Protein AF-0000000078876469 (afdb_homodimer)

Nearest PDB structures (foldseek):
  8h33-assembly1_B  TM=8.921E-01  e=9.317E-12  Homo sapiens
  3lbz-assembly1_A  TM=9.093E-01  e=4.532E-09  Homo sapiens
  6xxs-assembly1_E  TM=9.035E-01  e=4.028E-09  Homo sapiens
  6zbu-assembly1_A  TM=9.103E-01  e=6.454E-09  Homo sapiens
  6xxs-assembly1_B  TM=8.959E-01  e=7.702E-09  Homo sapiens

InterPro domains:
  IPR000210 BTB/POZ domain [PF00651] (17-120)
  IPR000210 BTB/POZ domain [PS50097] (26-93)
  IPR000210 BTB/POZ domain [SM00225] (26-124)
  IPR011333 SKP1/BTB/POZ domain superfamily [G3DSA:3.30.710.10] (1-124)
  IPR011333 SKP1/BTB/POZ domain superfamily [SSF54695] (3-120)
  IPR011705 BTB/Kelch-associated [PF07707] (130-187)

Sequence (374 aa):
LSIENPKHGGEIVDGLYKQFKARRFCDVILLFEKTEVKAHKVVLASASRYFDAMFSDHFSDCEQEKVELPALDDKTGPALIEFAYTGKIDITQDNVLGLLAGSNFLQGFQFVEESCCNFLRLGLKETNAVDIMRIADTYSLQELKKDTKKYILRNFIKILDTEHFIGVPVTVLAELISEDSLLVVQELSIENPKHGGEIVDGLYKQFKARRFCDVILLFEKTEVKAHKVVLASASRYFDAMFSDHFSDCEQEKVELPALDDKTGPALIEFAYTGKIDITQDNVLGLLAGSNFLQGFQFVEESCCNFLRLGLKETNAVDIMRIADTYSLQELKKDTKKYILRNFIKILDTEHFIGVPVTVLAELISEDSLLVVQE

Secondary structure (DSSP, 8-state):
-EEE-TTHHHHHHHHHHHHHHTT-S--EEEE-SS-EEEE-HHHHHHH-HHHHHHHHHT---SS-EEEE-TTS-TTHHHHHHHHHHHSEEE--TTTHHHHHHHHHHH---HHHHHHHHHHHHHT--TTTHHHHHHHHHHTT-HHHHHHHHHHHHHTHHHHHTSGGGGGS-HHHHHHHHHHHHHHHHT-/-EEE-TTHHHHHHHHHHHHHHTT-S--EEEE-SS-EEEE-HHHHHHH-HHHHHHHHHT---SS-EEEE-TTS-TTHHHHHHHHHHHSEEE--TTTHHHHHHHHHHH---HHHHHHHHHHHHHT--TTTHHHHHHHHHHTT-HHHHHHHHHHHHHTHHHHHTSGGGGGS-HHHHHHHHHHHHHHHHT-

Radius of gyration: 29.91 Å; Cα contacts (8 Å, |Δi|>4): 503; chains: 2; bounding box: 56×88×75 Å

Foldseek 3Di:
DDDDDPCVVVVVLVVQVVCQVVLHPFQEWEDEDPDIGTHHLVLLLVQFVQSVVVCVVVVPPHHHYYDYDHQAHPVQVVQVRSCSSHVDHDDDPVCLLRVLSVCLVRPRPVVSNVVSLVVCLVVDDLQCLQVQLVSCVVSVVPVSNVSSLVVCLVCVVVSCPHPCVVVRPVVSVVVSVVVVVVVVVVD/DDDDDPCVVVVVLVVQVVCQVVLHPFQEWEDEDPDIGTHHLVLLLVQFVQSVVVCVVVVPPHHHYYDYDHQAHPVQVVQVRSCSSHVDHDDDPVCLLRVLSVCLVRPRPVVSNVVSLVVCLVVDDLQCLQVQLVSCVVSVVPVSNVSSLVVCLVCVVVSVPHPCVVVRPVVSVVVSCVVVVVVVVVD

pLDDT: mean 85.26, std 14.11, range [42.12, 97.62]

Organism: Nematostella vectensis (NCBI:txid45351)

Solvent-accessible surface area (backbone atoms only — not comparable to full-atom values): 19975 Å² total; per-residue (Å²): 90,80,47,66,50,87,57,36,32,59,48,41,33,52,24,44,39,52,33,46,76,67,60,51,75,49,44,30,36,39,34,35,76,85,41,74,45,64,37,41,59,56,56,44,32,28,43,17,58,42,45,33,55,58,54,61,76,52,68,62,83,58,54,71,41,78,44,79,40,77,89,25,50,66,65,41,40,58,47,54,54,50,21,59,47,67,28,39,49,75,44,46,90,86,43,38,65,47,46,45,52,41,28,65,67,38,34,60,39,60,68,58,41,54,49,45,48,50,53,51,62,75,62,60,42,72,86,44,37,56,59,50,34,52,51,20,60,74,69,65,34,62,69,54,30,53,53,38,48,52,49,45,64,76,42,38,73,64,27,60,71,35,89,55,41,80,70,48,52,63,67,56,48,46,50,47,47,53,51,39,51,52,56,57,63,72,97,90,79,46,66,50,88,57,37,31,60,48,41,34,53,24,42,38,51,32,48,75,67,60,49,76,48,45,29,35,39,34,36,74,85,42,73,46,64,37,41,58,56,56,44,33,28,42,18,57,42,45,33,55,57,53,60,76,50,68,65,82,59,55,71,40,79,45,78,40,77,89,25,49,67,63,42,41,59,48,53,54,48,21,60,44,68,28,41,48,76,44,46,90,88,44,38,64,49,45,43,54,41,28,66,68,39,34,61,37,60,68,57,41,52,49,47,47,50,52,51,60,74,62,62,40,71,87,43,38,56,60,51,34,52,50,19,59,75,69,65,34,62,68,55,30,52,53,38,48,52,50,46,63,76,40,38,73,64,26,60,71,34,88,56,41,78,70,47,52,62,67,55,49,47,49,48,46,52,51,39,52,53,55,57,65,72,97

Structure (mmCIF, N/CA/C/O backbone):
data_AF-0000000078876469-model_v1
#
loop_
_entity.id
_entity.type
_entity.pdbx_description
1 polymer 'BTB domain-containing protein'
#
loop_
_atom_site.group_PDB
_atom_site.id
_atom_site.type_symbol
_atom_site.label_atom_id
_atom_site.label_alt_id
_atom_site.label_comp_id
_atom_site.label_asym_id
_atom_site.label_entity_id
_atom_site.label_seq_id
_atom_site.pdbx_PDB_ins_code
_atom_site.Cartn_x
_atom_site.Cartn_y
_atom_site.Cartn_z
_atom_site.occupancy
_atom_site.B_iso_or_equiv
_atom_site.auth_seq_id
_atom_site.auth_comp_id
_atom_site.auth_asym_id
_atom_site.auth_atom_id
_atom_site.pdbx_PDB_model_num
ATOM 1 N N . LEU A 1 1 ? 6.633 23.344 -0.333 1 90.12 1 LEU A N 1
ATOM 2 C CA . LEU A 1 1 ? 7.5 22.188 -0.133 1 90.12 1 LEU A CA 1
ATOM 3 C C . LEU A 1 1 ? 6.734 20.891 -0.379 1 90.12 1 LEU A C 1
ATOM 5 O O . LEU A 1 1 ? 5.691 20.656 0.236 1 90.12 1 LEU A O 1
ATOM 9 N N . SER A 1 2 ? 7.195 20.109 -1.363 1 92 2 SER A N 1
ATOM 10 C CA . SER A 1 2 ? 6.594 18.812 -1.66 1 92 2 SER A CA 1
ATOM 11 C C . SER A 1 2 ? 7.367 17.672 -0.994 1 92 2 SER A C 1
ATOM 13 O O . SER A 1 2 ? 8.578 17.547 -1.181 1 92 2 SER A O 1
ATOM 15 N N . ILE A 1 3 ? 6.629 16.953 -0.192 1 92.69 3 ILE A N 1
ATOM 16 C CA . ILE A 1 3 ? 7.324 15.891 0.537 1 92.69 3 ILE A CA 1
ATOM 17 C C . ILE A 1 3 ? 6.648 14.547 0.27 1 92.69 3 ILE A C 1
ATOM 19 O O . ILE A 1 3 ? 5.48 14.5 -0.13 1 92.69 3 ILE A O 1
ATOM 23 N N . GLU A 1 4 ? 7.469 13.539 0.43 1 94.56 4 GLU A N 1
ATOM 24 C CA . GLU A 1 4 ? 6.977 12.18 0.263 1 94.56 4 GLU A CA 1
ATOM 25 C C . GLU A 1 4 ? 7.5 11.258 1.364 1 94.56 4 GLU A C 1
ATOM 27 O O . GLU A 1 4 ? 8.703 11.227 1.63 1 94.56 4 GLU A O 1
ATOM 32 N N . ASN A 1 5 ? 6.609 10.617 2.039 1 94.19 5 ASN A N 1
ATOM 33 C CA . ASN A 1 5 ? 7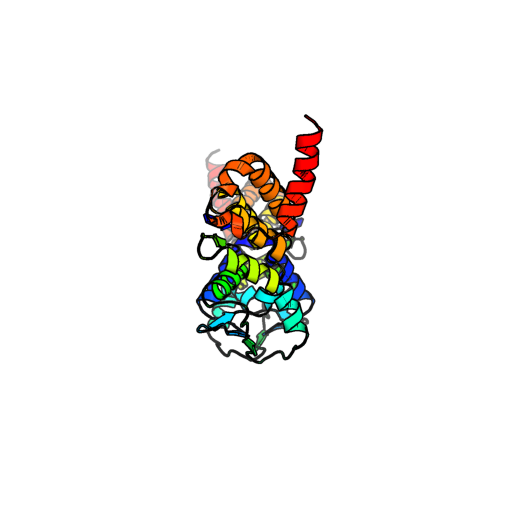.004 9.633 3.039 1 94.19 5 ASN A CA 1
ATOM 34 C C . ASN A 1 5 ? 7.598 8.383 2.391 1 94.19 5 ASN A C 1
ATOM 36 O O . ASN A 1 5 ? 6.875 7.594 1.776 1 94.19 5 ASN A O 1
ATOM 40 N N . PRO A 1 6 ? 8.891 8.203 2.559 1 91.12 6 PRO A N 1
ATOM 41 C CA . PRO A 1 6 ? 9.523 7.059 1.901 1 91.12 6 PRO A CA 1
ATOM 42 C C . PRO A 1 6 ? 9.055 5.719 2.455 1 91.12 6 PRO A C 1
ATOM 44 O O . PRO A 1 6 ? 9.211 4.684 1.804 1 91.12 6 PRO A O 1
ATOM 47 N N . LYS A 1 7 ? 8.445 5.715 3.596 1 93.12 7 LYS A N 1
ATOM 48 C CA . LYS A 1 7 ? 8.016 4.473 4.234 1 93.12 7 LYS A CA 1
ATOM 49 C C . LYS A 1 7 ? 6.539 4.199 3.982 1 93.12 7 LYS A C 1
ATOM 51 O O . LYS A 1 7 ? 5.996 3.203 4.465 1 93.12 7 LYS A O 1
ATOM 56 N N . HIS A 1 8 ? 5.945 5.008 3.248 1 94 8 HIS A N 1
ATOM 57 C CA . HIS A 1 8 ? 4.492 4.941 3.115 1 94 8 HIS A CA 1
ATOM 58 C C . HIS A 1 8 ? 4.059 3.605 2.52 1 94 8 HIS A C 1
ATOM 60 O O . HIS A 1 8 ? 3.104 2.988 2.998 1 94 8 HIS A O 1
ATOM 66 N N . GLY A 1 9 ? 4.723 3.156 1.46 1 93.88 9 GLY A N 1
ATOM 67 C CA . GLY A 1 9 ? 4.379 1.896 0.818 1 93.88 9 GLY A CA 1
ATOM 68 C C . GLY A 1 9 ? 4.367 0.722 1.779 1 93.88 9 GLY A C 1
ATOM 69 O O . GLY A 1 9 ? 3.393 -0.033 1.829 1 93.88 9 GLY A O 1
ATOM 70 N N . GLY A 1 10 ? 5.418 0.611 2.51 1 94.38 10 GLY A N 1
ATOM 71 C CA . GLY A 1 10 ? 5.496 -0.453 3.498 1 94.38 10 GLY A CA 1
ATOM 72 C C . GLY A 1 10 ? 4.434 -0.345 4.574 1 94.38 10 GLY A C 1
ATOM 73 O O . GLY A 1 10 ? 3.85 -1.353 4.98 1 94.38 10 GLY A O 1
ATOM 74 N N . GLU A 1 11 ? 4.148 0.87 5.027 1 94.25 11 GLU A N 1
ATOM 75 C CA . GLU A 1 11 ? 3.168 1.096 6.086 1 94.25 11 GLU A CA 1
ATOM 76 C C . GLU A 1 11 ? 1.764 0.721 5.621 1 94.25 11 GLU A C 1
ATOM 78 O O . GLU A 1 11 ? 1 0.108 6.371 1 94.25 11 GLU A O 1
ATOM 83 N N . ILE A 1 12 ? 1.483 1.132 4.43 1 95.25 12 ILE A N 1
ATOM 84 C CA . ILE A 1 12 ? 0.143 0.847 3.93 1 95.25 12 ILE A CA 1
ATOM 85 C C . ILE A 1 12 ? -0.017 -0.656 3.711 1 95.25 12 ILE A C 1
ATOM 87 O O . ILE A 1 12 ? -1.077 -1.221 3.988 1 95.25 12 ILE A O 1
ATOM 91 N N . VAL A 1 13 ? 0.98 -1.281 3.199 1 96.25 13 VAL A N 1
ATOM 92 C CA . VAL A 1 13 ? 0.959 -2.727 3 1 96.25 13 VAL A CA 1
ATOM 93 C C . VAL A 1 13 ? 0.692 -3.428 4.328 1 96.25 13 VAL A C 1
ATOM 95 O O . VAL A 1 13 ? -0.167 -4.309 4.414 1 96.25 13 VAL A O 1
ATOM 98 N N . ASP A 1 14 ? 1.393 -3.018 5.359 1 96.81 14 ASP A N 1
ATOM 99 C CA . ASP A 1 14 ? 1.202 -3.592 6.688 1 96.81 14 ASP A CA 1
ATOM 100 C C . ASP A 1 14 ? -0.229 -3.385 7.176 1 96.81 14 ASP A C 1
ATOM 102 O O . ASP A 1 14 ? -0.838 -4.301 7.738 1 96.81 14 ASP A O 1
ATOM 106 N N . GLY A 1 15 ? -0.681 -2.23 6.953 1 96.25 15 GLY A N 1
ATOM 107 C CA . GLY A 1 15 ? -2.041 -1.918 7.363 1 96.25 15 GLY A CA 1
ATOM 108 C C . GLY A 1 15 ? -3.086 -2.738 6.637 1 96.25 15 GLY A C 1
ATOM 109 O O . GLY A 1 15 ? -4.012 -3.266 7.254 1 96.25 15 GLY A O 1
ATOM 110 N N . LEU A 1 16 ? -2.914 -2.83 5.383 1 97.06 16 LEU A N 1
ATOM 111 C CA . LEU A 1 16 ? -3.85 -3.607 4.578 1 97.06 16 LEU A CA 1
ATOM 112 C C . LEU A 1 16 ? -3.846 -5.074 5.004 1 97.06 16 LEU A C 1
ATOM 114 O O . LEU A 1 16 ? -4.902 -5.703 5.086 1 97.06 16 LEU A O 1
ATOM 118 N N . TYR A 1 17 ? -2.697 -5.578 5.246 1 97.56 17 TYR A N 1
ATOM 119 C CA . TYR A 1 17 ? -2.576 -6.973 5.648 1 97.56 17 TYR A CA 1
ATOM 120 C C . TYR A 1 17 ? -3.238 -7.207 7 1 97.56 17 TYR A C 1
ATOM 122 O O . TYR A 1 17 ? -3.861 -8.25 7.223 1 97.56 17 TYR A O 1
ATOM 130 N N . LYS A 1 18 ? -3.082 -6.227 7.883 1 96.88 18 LYS A N 1
ATOM 131 C CA . LYS A 1 18 ? -3.742 -6.312 9.18 1 96.88 18 LYS A CA 1
ATOM 132 C C . LYS A 1 18 ? -5.258 -6.41 9.023 1 96.88 18 LYS A C 1
ATOM 134 O O . LYS A 1 18 ? -5.902 -7.238 9.672 1 96.88 18 LYS A O 1
ATOM 139 N N . GLN A 1 19 ? -5.777 -5.562 8.156 1 95.12 19 GLN A N 1
ATOM 140 C CA . GLN A 1 19 ? -7.215 -5.59 7.918 1 95.12 19 GLN A CA 1
ATOM 141 C C . GLN A 1 19 ? -7.637 -6.902 7.266 1 95.12 19 GLN A C 1
ATOM 143 O O . GLN A 1 19 ? -8.695 -7.449 7.586 1 95.12 19 GLN A O 1
ATOM 148 N N . PHE A 1 20 ? -6.82 -7.434 6.383 1 96.69 20 PHE A N 1
ATOM 149 C CA . PHE A 1 20 ? -7.066 -8.688 5.688 1 96.69 20 PHE A CA 1
ATOM 150 C C . PHE A 1 20 ? -7.137 -9.852 6.668 1 96.69 20 PHE A C 1
ATOM 152 O O . PHE A 1 20 ? -8.086 -10.633 6.645 1 96.69 20 PHE A O 1
ATOM 159 N N . LYS A 1 21 ? -6.215 -9.867 7.527 1 96.44 21 LYS A N 1
ATOM 160 C CA . LYS A 1 21 ? -6.148 -10.953 8.508 1 96.44 21 LYS A CA 1
ATOM 161 C C . LYS A 1 21 ? -7.324 -10.883 9.477 1 96.44 21 LYS A C 1
ATOM 163 O O . LYS A 1 21 ? -7.836 -11.914 9.914 1 96.44 21 LYS A O 1
ATOM 168 N N . ALA A 1 22 ? -7.734 -9.688 9.766 1 94.19 22 ALA A N 1
ATOM 169 C CA . ALA A 1 22 ? -8.836 -9.484 10.695 1 94.19 22 ALA A CA 1
ATOM 170 C C . ALA A 1 22 ? -10.188 -9.602 9.992 1 94.19 22 ALA A C 1
ATOM 172 O O . ALA A 1 22 ? -11.234 -9.531 10.633 1 94.19 22 ALA A O 1
ATOM 173 N N . ARG A 1 23 ? -10.188 -9.82 8.602 1 93.69 23 ARG A N 1
ATOM 174 C CA . ARG A 1 23 ? -11.383 -9.922 7.77 1 93.69 23 ARG A CA 1
ATOM 175 C C . ARG A 1 23 ? -12.273 -8.695 7.941 1 93.69 23 ARG A C 1
ATOM 177 O O . ARG A 1 23 ? -13.5 -8.82 7.996 1 93.69 23 ARG A O 1
ATOM 184 N N . ARG A 1 24 ? -11.586 -7.547 8.156 1 91.62 24 ARG A N 1
ATOM 185 C CA . ARG A 1 24 ? -12.328 -6.297 8.281 1 91.62 24 ARG A CA 1
ATOM 186 C C . ARG A 1 24 ? -12.477 -5.609 6.926 1 91.62 24 ARG A C 1
ATOM 188 O O . ARG A 1 24 ? -11.523 -5.555 6.145 1 91.62 24 ARG A O 1
ATOM 195 N N . PHE A 1 25 ? -13.656 -5.207 6.598 1 90 25 PHE A N 1
ATOM 196 C CA . PHE A 1 25 ? -14.008 -4.398 5.434 1 90 25 PHE A CA 1
ATOM 197 C C . PHE A 1 25 ? -13.922 -5.223 4.156 1 90 25 PHE A C 1
ATOM 199 O O . PHE A 1 25 ? -13.695 -4.676 3.074 1 90 25 PHE A O 1
ATOM 206 N N . CYS A 1 26 ? -13.93 -6.508 4.266 1 92.19 26 CYS A N 1
ATOM 207 C CA . CYS A 1 26 ? -13.891 -7.348 3.072 1 92.19 26 CYS A CA 1
ATOM 208 C C . CYS A 1 26 ? -15.18 -7.223 2.271 1 92.19 26 CYS A C 1
ATOM 210 O O . CYS A 1 26 ? -16.266 -7.141 2.848 1 92.19 26 CYS A O 1
ATOM 212 N N . ASP A 1 27 ? -15.039 -7.234 0.994 1 90.19 27 ASP A N 1
ATOM 213 C CA . ASP A 1 27 ? -16.219 -7.043 0.17 1 90.19 27 ASP A CA 1
ATOM 214 C C . ASP A 1 27 ? -16.281 -8.07 -0.955 1 90.19 27 ASP A C 1
ATOM 216 O O . ASP A 1 27 ? -17.078 -7.93 -1.893 1 90.19 27 ASP A O 1
ATOM 220 N N . VAL A 1 28 ? -15.492 -9.125 -0.899 1 92.75 28 VAL A N 1
ATOM 221 C CA . VAL A 1 28 ? -15.539 -10.219 -1.865 1 92.75 28 VAL A CA 1
ATOM 222 C C . VAL A 1 28 ? -15.094 -11.516 -1.198 1 92.75 28 VAL A C 1
ATOM 224 O O . VAL A 1 28 ? -14.219 -11.508 -0.324 1 92.75 28 VAL A O 1
ATOM 227 N N . ILE A 1 29 ? -15.703 -12.539 -1.579 1 94.88 29 ILE A N 1
ATOM 228 C CA . ILE A 1 29 ? -15.312 -13.875 -1.146 1 94.88 29 ILE A CA 1
ATOM 229 C C . ILE A 1 29 ? -14.789 -14.672 -2.34 1 94.88 29 ILE A C 1
ATOM 231 O O . ILE A 1 29 ? -15.508 -14.867 -3.328 1 94.88 29 ILE A O 1
ATOM 235 N N . LEU A 1 30 ? -13.586 -15.109 -2.26 1 94.94 30 LEU A N 1
ATOM 236 C CA . LEU A 1 30 ? -12.977 -15.93 -3.297 1 94.94 30 LEU A CA 1
ATOM 237 C C . LEU A 1 30 ? -13.078 -17.406 -2.949 1 94.94 30 LEU A C 1
ATOM 239 O O . LEU A 1 30 ? -12.648 -17.828 -1.872 1 94.94 30 LEU A O 1
ATOM 243 N N . LEU A 1 31 ? -13.672 -18.141 -3.863 1 95.25 31 LEU A N 1
ATOM 244 C CA . LEU A 1 31 ? -13.883 -19.562 -3.643 1 95.25 31 LEU A CA 1
ATOM 245 C C . LEU A 1 31 ? -12.898 -20.391 -4.461 1 95.25 31 LEU A C 1
ATOM 247 O O . LEU A 1 31 ? -12.781 -20.203 -5.676 1 95.25 31 LEU A O 1
ATOM 251 N N . PHE A 1 32 ? -12.227 -21.172 -3.736 1 93.25 32 PHE A N 1
ATOM 252 C CA . PHE A 1 32 ? -11.344 -22.156 -4.371 1 93.25 32 PHE A CA 1
ATOM 253 C C . PHE A 1 32 ? -11.93 -23.547 -4.273 1 93.25 32 PHE A C 1
ATOM 255 O O . PHE A 1 32 ? -13.141 -23.719 -4.129 1 93.25 32 PHE A O 1
ATOM 262 N N . GLU A 1 33 ? -11.156 -24.625 -4.434 1 89.62 33 GLU A N 1
ATOM 263 C CA . GLU A 1 33 ? -11.695 -25.984 -4.457 1 89.62 33 GLU A CA 1
ATOM 264 C C . GLU A 1 33 ? -12.383 -26.328 -3.137 1 89.62 33 GLU A C 1
ATOM 266 O O . GLU A 1 33 ? -13.539 -26.75 -3.125 1 89.62 33 GLU A O 1
ATOM 271 N N . LYS A 1 34 ? -11.727 -26.078 -2.029 1 91.69 34 LYS A N 1
ATOM 272 C CA . LYS A 1 34 ? -12.266 -26.438 -0.724 1 91.69 34 LYS A CA 1
ATOM 273 C C . LYS A 1 34 ? -12.125 -25.297 0.271 1 91.69 34 LYS A C 1
ATOM 275 O O . LYS A 1 34 ? -12.461 -25.438 1.448 1 91.69 34 LYS A O 1
ATOM 280 N N . THR A 1 35 ? -11.602 -24.203 -0.18 1 93 35 THR A N 1
ATOM 281 C CA . THR A 1 35 ? -11.344 -23.109 0.737 1 93 35 THR A CA 1
ATOM 282 C C . THR A 1 35 ? -11.922 -21.797 0.196 1 93 35 THR A C 1
ATOM 284 O O . THR A 1 35 ? -12.188 -21.688 -1.002 1 93 35 THR A O 1
ATOM 287 N N . GLU A 1 36 ? -12.156 -20.922 1.136 1 95 36 GLU A N 1
ATOM 288 C CA . GLU A 1 36 ? -12.602 -19.594 0.762 1 95 36 GLU A CA 1
ATOM 289 C C . GLU A 1 36 ? -11.75 -18.516 1.432 1 95 36 GLU A C 1
ATOM 291 O O . GLU A 1 36 ? -11.242 -18.719 2.535 1 95 36 GLU A O 1
ATOM 296 N N . VAL A 1 37 ? -11.562 -17.422 0.749 1 96 37 VAL A N 1
ATOM 297 C CA . VAL A 1 37 ? -10.805 -16.281 1.271 1 96 37 VAL A CA 1
ATOM 298 C C . VAL A 1 37 ? -11.617 -15.008 1.108 1 96 37 VAL A C 1
ATOM 300 O O . VAL A 1 37 ? -12.094 -14.703 0.014 1 96 37 VAL A O 1
ATOM 303 N N . LYS A 1 38 ? -11.836 -14.352 2.215 1 95.88 38 LYS A N 1
ATOM 304 C CA . LYS A 1 38 ? -12.414 -13.016 2.146 1 95.88 38 LYS A CA 1
ATOM 305 C C . LYS A 1 38 ? -11.344 -11.969 1.876 1 95.88 38 LYS A C 1
ATOM 307 O O . LYS A 1 38 ? -10.281 -11.977 2.51 1 95.88 38 LYS A O 1
ATOM 312 N N . ALA A 1 39 ? -11.609 -11.109 0.903 1 95.81 39 ALA A N 1
ATOM 313 C CA . ALA A 1 39 ? -10.586 -10.141 0.501 1 95.81 39 ALA A CA 1
ATOM 314 C C . ALA A 1 39 ? -11.219 -8.797 0.144 1 95.81 39 ALA A C 1
ATOM 316 O O . ALA A 1 39 ? -12.422 -8.594 0.337 1 95.81 39 ALA A O 1
ATOM 317 N N . HIS A 1 40 ? -10.453 -7.852 -0.218 1 95.06 40 HIS A N 1
ATOM 318 C CA . HIS A 1 40 ? -10.883 -6.52 -0.624 1 95.06 40 HIS A CA 1
ATOM 319 C C . HIS A 1 40 ? -10.742 -6.328 -2.131 1 95.06 40 HIS A C 1
ATOM 321 O O . HIS A 1 40 ? -9.648 -6.465 -2.678 1 95.06 40 HIS A O 1
ATOM 327 N N . LYS A 1 41 ? -11.812 -5.957 -2.768 1 94.38 41 LYS A N 1
ATOM 328 C CA . LYS A 1 41 ? -11.797 -5.754 -4.215 1 94.38 41 LYS A CA 1
ATOM 329 C C . LYS A 1 41 ? -10.75 -4.715 -4.609 1 94.38 41 LYS A C 1
ATOM 331 O O . LYS A 1 41 ? -10.031 -4.891 -5.598 1 94.38 41 LYS A O 1
ATOM 336 N N . VAL A 1 42 ? -10.641 -3.664 -3.824 1 94.38 42 VAL A N 1
ATOM 337 C CA . VAL A 1 42 ? -9.758 -2.559 -4.172 1 94.38 42 VAL A CA 1
ATOM 338 C C . VAL A 1 42 ? -8.305 -3.037 -4.176 1 94.38 42 VAL A C 1
ATOM 340 O O . VAL A 1 42 ? -7.52 -2.648 -5.039 1 94.38 42 VAL A O 1
ATOM 343 N N . VAL A 1 43 ? -7.914 -3.893 -3.221 1 96.56 43 VAL A N 1
ATOM 344 C CA . VAL A 1 43 ? -6.551 -4.406 -3.141 1 96.56 43 VAL A CA 1
ATOM 345 C C . VAL A 1 43 ? -6.297 -5.375 -4.293 1 96.56 43 VAL A C 1
ATOM 347 O O . VAL A 1 43 ? -5.277 -5.277 -4.98 1 96.56 43 VAL A O 1
ATOM 350 N N . LEU A 1 44 ? -7.254 -6.25 -4.516 1 95.12 44 LEU A N 1
ATOM 351 C CA . LEU A 1 44 ? -7.102 -7.246 -5.57 1 95.12 44 LEU A CA 1
ATOM 352 C C . LEU A 1 44 ? -7.027 -6.582 -6.938 1 95.12 44 LEU A C 1
ATOM 354 O O . LEU A 1 44 ? -6.188 -6.945 -7.766 1 95.12 44 LEU A O 1
ATOM 358 N N . ALA A 1 45 ? -7.891 -5.609 -7.152 1 93.81 45 ALA A N 1
ATOM 359 C CA . ALA A 1 45 ? -7.906 -4.891 -8.422 1 93.81 45 ALA A CA 1
ATOM 360 C C . ALA A 1 45 ? -6.621 -4.09 -8.617 1 93.81 45 ALA A C 1
ATOM 362 O O . ALA A 1 45 ? -6.184 -3.867 -9.75 1 93.81 45 ALA A O 1
ATOM 363 N N . SER A 1 46 ? -6.008 -3.697 -7.539 1 94.5 46 SER A N 1
ATOM 364 C CA . SER A 1 46 ? -4.77 -2.928 -7.59 1 94.5 46 SER A CA 1
ATOM 365 C C . SER A 1 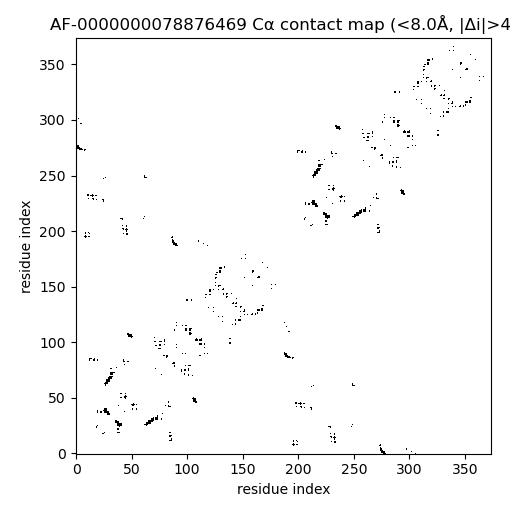46 ? -3.572 -3.826 -7.879 1 94.5 46 SER A C 1
ATOM 367 O O . SER A 1 46 ? -2.598 -3.389 -8.5 1 94.5 46 SER A O 1
ATOM 369 N N . ALA A 1 47 ? -3.637 -5.055 -7.523 1 92.69 47 ALA A N 1
ATOM 370 C CA . ALA A 1 47 ? -2.486 -5.953 -7.605 1 92.69 47 ALA A CA 1
ATOM 371 C C . ALA A 1 47 ? -2.572 -6.84 -8.844 1 92.69 47 ALA A C 1
ATOM 373 O O . ALA A 1 47 ? -1.557 -7.363 -9.312 1 92.69 47 ALA A O 1
ATOM 374 N N . SER A 1 48 ? -3.742 -7.027 -9.391 1 91.38 48 SER A N 1
ATOM 375 C CA . SER A 1 48 ? -3.965 -7.988 -10.469 1 91.38 48 SER A CA 1
ATOM 376 C C . SER A 1 48 ? -4.871 -7.406 -11.547 1 91.38 48 SER A C 1
ATOM 378 O O . SER A 1 48 ? -5.977 -6.949 -11.258 1 91.38 48 SER A O 1
ATOM 380 N N . ARG A 1 49 ? -4.477 -7.512 -12.773 1 90.94 49 ARG A N 1
ATOM 381 C CA . ARG A 1 49 ? -5.27 -7.035 -13.906 1 90.94 49 ARG A CA 1
ATOM 382 C C . ARG A 1 49 ? -6.516 -7.887 -14.102 1 90.94 49 ARG A C 1
ATOM 384 O O . ARG A 1 49 ? -7.555 -7.387 -14.531 1 90.94 49 ARG A O 1
ATOM 391 N N . TYR A 1 50 ? -6.344 -9.141 -13.797 1 90.81 50 TYR A N 1
ATOM 392 C CA . TYR A 1 50 ? -7.48 -10.047 -13.883 1 90.81 50 TYR A CA 1
ATOM 393 C C . TYR A 1 50 ? -8.617 -9.586 -12.984 1 90.81 50 TYR A C 1
ATOM 395 O O . TYR A 1 50 ? -9.758 -9.438 -13.438 1 90.81 50 TYR A O 1
ATOM 403 N N . PHE A 1 51 ? -8.297 -9.297 -11.789 1 92 51 PHE A N 1
ATOM 404 C CA . PHE A 1 51 ? -9.32 -8.859 -10.836 1 92 51 PHE A CA 1
ATOM 405 C C . PHE A 1 51 ? -9.82 -7.469 -11.195 1 92 51 PHE A C 1
ATOM 407 O O . PHE A 1 51 ? -11.008 -7.168 -11.023 1 92 51 PHE A O 1
ATOM 414 N N . ASP A 1 52 ? -8.953 -6.625 -11.633 1 92.12 52 ASP A N 1
ATOM 415 C CA . ASP A 1 52 ? -9.352 -5.289 -12.062 1 92.12 52 ASP A CA 1
ATOM 416 C C . ASP A 1 52 ? -10.422 -5.363 -13.148 1 92.12 52 ASP A C 1
ATOM 418 O O . ASP A 1 52 ? -11.453 -4.695 -13.062 1 92.12 52 ASP A O 1
ATOM 422 N N . ALA A 1 53 ? -10.195 -6.191 -14.102 1 88.62 53 ALA A N 1
ATOM 423 C CA . ALA A 1 53 ? -11.125 -6.375 -15.211 1 88.62 53 ALA A CA 1
ATOM 424 C C . ALA A 1 53 ? -12.414 -7.051 -14.742 1 88.62 53 ALA A C 1
ATOM 426 O O . ALA A 1 53 ? -13.508 -6.652 -15.133 1 88.62 53 ALA A O 1
ATOM 427 N N . MET A 1 54 ? -12.242 -8.016 -13.938 1 87 54 MET A N 1
ATOM 428 C CA . MET A 1 54 ? -13.383 -8.805 -13.461 1 87 54 MET A CA 1
ATOM 429 C C . MET A 1 54 ? -14.359 -7.926 -12.688 1 87 54 MET A C 1
ATOM 431 O O . MET A 1 54 ? -15.57 -8.031 -12.867 1 87 54 MET A O 1
ATOM 435 N N . PHE A 1 55 ? -13.828 -7.074 -11.812 1 88.44 55 PHE A N 1
ATOM 436 C CA . PHE A 1 55 ? -14.688 -6.273 -10.945 1 88.44 55 PHE A CA 1
ATOM 437 C C . PHE A 1 55 ? -15.203 -5.039 -11.68 1 88.44 55 PHE A C 1
ATOM 439 O O . PHE A 1 55 ? -16.078 -4.336 -11.188 1 88.44 55 PHE A O 1
ATOM 446 N N . SER A 1 56 ? -14.578 -4.645 -12.703 1 81.88 56 SER A N 1
ATOM 447 C CA . SER A 1 56 ? -15.055 -3.504 -13.477 1 81.88 56 SER A CA 1
ATOM 448 C C . SER A 1 56 ? -16.406 -3.791 -14.117 1 81.88 56 SER A C 1
ATOM 450 O O . SER A 1 56 ? -17.234 -2.887 -14.273 1 81.88 56 SER A O 1
ATOM 452 N N . ASP A 1 57 ? -16.641 -5.051 -14.57 1 68.5 57 ASP A N 1
ATOM 453 C CA . ASP A 1 57 ? -17.859 -5.418 -15.273 1 68.5 57 ASP A CA 1
ATOM 454 C C . ASP A 1 57 ? -19.047 -5.508 -14.305 1 68.5 57 ASP A C 1
ATOM 456 O O . ASP A 1 57 ? -20.203 -5.422 -14.727 1 68.5 57 ASP A O 1
ATOM 460 N N . HIS A 1 58 ? -18.844 -5.793 -13.133 1 61.25 58 HIS A N 1
ATOM 461 C CA . HIS A 1 58 ? -19.938 -6.062 -12.203 1 61.25 58 HIS A CA 1
ATOM 462 C C . HIS A 1 58 ? -20.031 -4.977 -11.133 1 61.25 58 HIS A C 1
ATOM 464 O O . HIS A 1 58 ? -20.609 -5.191 -10.078 1 61.25 58 HIS A O 1
ATOM 470 N N . PHE A 1 59 ? -20.016 -3.781 -11.539 1 52.62 59 PHE A N 1
ATOM 471 C CA . PHE A 1 59 ? -19.906 -2.658 -10.617 1 52.62 59 PHE A CA 1
ATOM 472 C C . PHE A 1 59 ? -20.984 -2.721 -9.547 1 52.62 59 PHE A C 1
ATOM 474 O O . PHE A 1 59 ? -21.844 -1.833 -9.469 1 52.62 59 PHE A O 1
ATOM 481 N N . SER A 1 60 ? -21.531 -3.928 -9.344 1 50.62 60 SER A N 1
ATOM 482 C CA . SER A 1 60 ? -22.547 -3.664 -8.328 1 50.62 60 SER A CA 1
ATOM 483 C C . SER A 1 60 ? -21.906 -3.436 -6.961 1 50.62 60 SER A C 1
ATOM 485 O O . SER A 1 60 ? -21.094 -4.246 -6.508 1 50.62 60 SER A O 1
ATOM 487 N N . ASP A 1 61 ? -21.828 -2.156 -6.488 1 51.22 61 ASP A N 1
ATOM 488 C CA . ASP A 1 61 ? -21.266 -1.452 -5.336 1 51.22 61 ASP A CA 1
ATOM 489 C C . ASP A 1 61 ? -21.188 -2.369 -4.117 1 51.22 61 ASP A C 1
ATOM 491 O O . ASP A 1 61 ? -20.234 -2.309 -3.348 1 51.22 61 ASP A O 1
ATOM 495 N N . CYS A 1 62 ? -22.469 -2.637 -3.465 1 50.22 62 CYS A N 1
ATOM 496 C CA . CYS A 1 62 ? -22.641 -2.865 -2.037 1 50.22 62 CYS A CA 1
ATOM 497 C C . CYS A 1 62 ? -22.594 -4.352 -1.71 1 50.22 62 CYS A C 1
ATOM 499 O O . CYS A 1 62 ? -22.594 -4.734 -0.539 1 50.22 62 CYS A O 1
ATOM 501 N N . GLU A 1 63 ? -22.578 -5.34 -2.723 1 58.03 63 GLU A N 1
ATOM 502 C CA . GLU A 1 63 ? -22.828 -6.688 -2.215 1 58.03 63 GLU A CA 1
ATOM 503 C C . GLU A 1 63 ? -21.562 -7.547 -2.289 1 58.03 63 GLU A C 1
ATOM 505 O O . GLU A 1 63 ? -20.734 -7.359 -3.18 1 58.03 63 GLU A O 1
ATOM 510 N N . GLN A 1 64 ? -21.391 -8.023 -1.044 1 65.5 64 GLN A N 1
ATOM 511 C CA . GLN A 1 64 ? -20.359 -9.055 -1.013 1 65.5 64 GLN A CA 1
ATOM 512 C C . GLN A 1 64 ? -20.562 -10.07 -2.133 1 65.5 64 GLN A C 1
ATOM 514 O O . GLN A 1 64 ? -21.578 -10.75 -2.184 1 65.5 64 GLN A O 1
ATOM 519 N N . GLU A 1 65 ? -19.641 -10.047 -3.066 1 80.75 65 GLU A N 1
ATOM 520 C CA . GLU A 1 65 ? -19.688 -10.906 -4.246 1 80.75 65 GLU A CA 1
ATOM 521 C C . GLU A 1 65 ? -18.844 -12.156 -4.047 1 80.75 65 GLU A C 1
ATOM 523 O O . GLU A 1 65 ? -17.812 -12.117 -3.355 1 80.75 65 GLU A O 1
ATOM 528 N N . LYS A 1 66 ? -19.453 -13.242 -4.457 1 89.06 66 LYS A N 1
ATOM 529 C CA . LYS A 1 66 ? -18.688 -14.492 -4.465 1 89.06 66 LYS A CA 1
ATOM 530 C C . LYS A 1 66 ? -18.078 -14.758 -5.84 1 89.06 66 LYS A C 1
ATOM 532 O O . LYS A 1 66 ? -18.781 -14.672 -6.855 1 89.06 66 LYS A O 1
ATOM 537 N N . VAL A 1 67 ? -16.828 -14.961 -5.891 1 91.06 67 VAL A N 1
ATOM 538 C CA . VAL A 1 67 ? -16.094 -15.219 -7.129 1 91.06 67 VAL A CA 1
ATOM 539 C C . VAL A 1 67 ? -15.461 -16.609 -7.074 1 91.06 67 VAL A C 1
ATOM 541 O O . VAL A 1 67 ? -14.695 -16.906 -6.164 1 91.06 67 VAL A O 1
ATOM 544 N N . GLU A 1 68 ? -15.75 -17.453 -8.031 1 91.62 68 GLU A N 1
ATOM 545 C CA . GLU A 1 68 ? -15.164 -18.781 -8.102 1 91.62 68 GLU A CA 1
ATOM 546 C C . GLU A 1 68 ? -13.914 -18.797 -8.977 1 91.62 68 GLU A C 1
ATOM 548 O O . GLU A 1 68 ? -13.938 -18.297 -10.109 1 91.62 68 GLU A O 1
ATOM 553 N N . LEU A 1 69 ? -12.898 -19.312 -8.43 1 91.69 69 LEU A N 1
ATOM 554 C CA . LEU A 1 69 ? -11.641 -19.453 -9.148 1 91.69 69 LEU A CA 1
ATOM 555 C C . LEU A 1 69 ? -11.203 -20.906 -9.195 1 91.69 69 LEU A C 1
ATOM 557 O O . LEU A 1 69 ? -10.188 -21.281 -8.594 1 91.69 69 LEU A O 1
ATOM 561 N N . PRO A 1 70 ? -11.797 -21.688 -9.992 1 83.25 70 PRO A N 1
ATOM 562 C CA . PRO A 1 70 ? -11.562 -23.125 -10.016 1 83.25 70 PRO A CA 1
ATOM 563 C C . PRO A 1 70 ? -10.188 -23.484 -10.578 1 83.25 70 PRO A C 1
ATOM 565 O O . PRO A 1 70 ? -9.68 -24.578 -10.32 1 83.25 70 PRO A O 1
ATOM 568 N N . ALA A 1 71 ? -9.617 -22.578 -11.297 1 83.25 71 ALA A N 1
ATOM 569 C CA . ALA A 1 71 ? -8.32 -22.844 -11.914 1 83.25 71 ALA A CA 1
ATOM 570 C C . ALA A 1 71 ? -7.203 -22.828 -10.867 1 83.25 71 ALA A C 1
ATOM 572 O O . ALA A 1 71 ? -6.086 -23.281 -11.141 1 83.25 71 ALA A O 1
ATOM 573 N N . LEU A 1 72 ? -7.574 -22.328 -9.719 1 90.31 72 LEU A N 1
ATOM 574 C CA . LEU A 1 72 ? -6.578 -22.25 -8.656 1 90.31 72 LEU A CA 1
ATOM 575 C C . LEU A 1 72 ? -6.883 -23.25 -7.547 1 90.31 72 LEU A C 1
ATOM 577 O O . LEU A 1 72 ? -8.016 -23.328 -7.059 1 90.31 72 LEU A O 1
ATOM 581 N N . ASP A 1 73 ? -5.867 -24.062 -7.215 1 90.94 73 ASP A N 1
ATOM 582 C CA . ASP A 1 73 ? -6.074 -25.047 -6.152 1 90.94 73 ASP A CA 1
ATOM 583 C C . ASP A 1 73 ? -6.055 -24.391 -4.777 1 90.94 73 ASP A C 1
ATOM 585 O O . ASP A 1 73 ? -5.773 -23.188 -4.664 1 90.94 73 ASP A O 1
ATOM 589 N N . ASP A 1 74 ? -6.27 -25.203 -3.715 1 93.38 74 ASP A N 1
ATOM 590 C CA . ASP A 1 74 ? -6.504 -24.719 -2.361 1 93.38 74 ASP A CA 1
ATOM 591 C C . ASP A 1 74 ? -5.215 -24.188 -1.735 1 93.38 74 ASP A C 1
ATOM 593 O O . ASP A 1 74 ? -5.25 -23.484 -0.725 1 93.38 74 ASP A O 1
ATOM 597 N N . LYS A 1 75 ? -4.109 -24.516 -2.316 1 92 75 LYS A N 1
ATOM 598 C CA . LYS A 1 75 ? -2.84 -24.016 -1.787 1 92 75 LYS A CA 1
ATOM 599 C C . LYS A 1 75 ? -2.354 -22.797 -2.561 1 92 75 LYS A C 1
ATOM 601 O O . LYS A 1 75 ? -1.976 -21.797 -1.962 1 92 75 LYS A O 1
ATOM 606 N N . THR A 1 76 ? -2.477 -22.797 -3.852 1 93.19 76 THR A N 1
ATOM 607 C CA . THR A 1 76 ? -1.948 -21.766 -4.73 1 93.19 76 THR A CA 1
ATOM 608 C C . THR A 1 76 ? -2.807 -20.5 -4.66 1 93.19 76 THR A C 1
ATOM 610 O O . THR A 1 76 ? -2.279 -19.391 -4.59 1 93.19 76 THR A O 1
ATOM 613 N N . GLY A 1 77 ? -4.102 -20.688 -4.688 1 94.25 77 GLY A N 1
ATOM 614 C CA . GLY A 1 77 ? -5.008 -19.547 -4.66 1 94.25 77 GLY A CA 1
ATOM 615 C C . GLY A 1 77 ? -4.785 -18.625 -3.475 1 94.25 77 GLY A C 1
ATOM 616 O O . GLY A 1 77 ? -4.41 -17.469 -3.646 1 94.25 77 GLY A O 1
ATOM 617 N N . PRO A 1 78 ? -4.906 -19.219 -2.295 1 95.62 78 PRO A N 1
ATOM 618 C CA . PRO A 1 78 ? -4.691 -18.406 -1.088 1 95.62 78 PRO A CA 1
ATOM 619 C C . PRO A 1 78 ? -3.289 -17.812 -1.015 1 95.62 78 PRO A C 1
ATOM 621 O O . PRO A 1 78 ? -3.117 -16.688 -0.558 1 95.62 78 PRO A O 1
ATOM 624 N N . ALA A 1 79 ? -2.283 -18.5 -1.476 1 95.12 79 ALA A N 1
ATOM 625 C CA . ALA A 1 79 ? -0.915 -17.984 -1.463 1 95.12 79 ALA A CA 1
ATOM 626 C C . ALA A 1 79 ? -0.777 -16.766 -2.359 1 95.12 79 ALA A C 1
ATOM 628 O O . ALA A 1 79 ? -0.127 -15.781 -1.987 1 95.12 79 ALA A O 1
ATOM 629 N N . LEU A 1 80 ? -1.383 -16.828 -3.504 1 95.44 80 LEU A N 1
ATOM 630 C CA . LEU A 1 80 ? -1.309 -15.719 -4.445 1 95.44 80 LEU A CA 1
ATOM 631 C C . LEU A 1 80 ? -2.098 -14.516 -3.93 1 95.44 80 LEU A C 1
ATOM 633 O O . LEU A 1 80 ? -1.688 -13.367 -4.121 1 95.44 80 LEU A O 1
ATOM 637 N N . ILE A 1 81 ? -3.225 -14.766 -3.283 1 96.5 81 ILE A N 1
ATOM 638 C CA . ILE A 1 81 ? -4.004 -13.688 -2.688 1 96.5 81 ILE A CA 1
ATOM 639 C C . ILE A 1 81 ? -3.191 -13.016 -1.584 1 96.5 81 ILE A C 1
ATOM 641 O O . ILE A 1 81 ? -3.135 -11.781 -1.506 1 96.5 81 ILE A O 1
ATOM 645 N N . GLU A 1 82 ? -2.57 -13.812 -0.758 1 96.25 82 GLU A N 1
ATOM 646 C CA . GLU A 1 82 ? -1.729 -13.258 0.296 1 96.25 82 GLU A CA 1
ATOM 647 C C . GLU A 1 82 ? -0.571 -12.453 -0.289 1 96.25 82 GLU A C 1
ATOM 649 O O . GLU A 1 82 ? -0.188 -11.414 0.257 1 96.25 82 GLU A O 1
ATOM 654 N N . PHE A 1 83 ? -0.032 -12.914 -1.366 1 96.5 83 PHE A N 1
ATOM 655 C CA . PHE A 1 83 ? 1.023 -12.18 -2.053 1 96.5 83 PHE A CA 1
ATOM 656 C C . PHE A 1 83 ? 0.528 -10.805 -2.49 1 96.5 83 PHE A C 1
ATOM 658 O O . PHE A 1 83 ? 1.279 -9.828 -2.455 1 96.5 83 PHE A O 1
ATOM 665 N N . ALA A 1 84 ? -0.675 -10.742 -2.934 1 96 84 ALA A N 1
ATOM 666 C CA . ALA A 1 84 ? -1.255 -9.469 -3.352 1 96 84 ALA A CA 1
ATOM 667 C C . ALA A 1 84 ? -1.232 -8.461 -2.211 1 96 84 ALA A C 1
ATOM 669 O O . ALA A 1 84 ? -1.099 -7.254 -2.443 1 96 84 ALA A O 1
ATOM 670 N N . TYR A 1 85 ? -1.286 -8.938 -0.992 1 96.88 85 TYR A N 1
ATOM 671 C CA . TYR A 1 85 ? -1.326 -8.055 0.171 1 96.88 85 TYR A CA 1
ATOM 672 C C . TYR A 1 85 ? 0.08 -7.773 0.687 1 96.88 85 TYR A C 1
ATOM 674 O O . TYR A 1 85 ? 0.338 -6.703 1.243 1 96.88 85 TYR A O 1
ATOM 682 N N . THR A 1 86 ? 0.978 -8.719 0.543 1 96.25 86 THR A N 1
ATOM 683 C CA . THR A 1 86 ? 2.229 -8.625 1.289 1 96.25 86 THR A CA 1
ATOM 684 C C . THR A 1 86 ? 3.41 -8.445 0.341 1 96.25 86 THR A C 1
ATOM 686 O O . THR A 1 86 ? 4.461 -7.934 0.739 1 96.25 86 THR A O 1
ATOM 689 N N . GLY A 1 87 ? 3.275 -8.945 -0.861 1 95.69 87 GLY A N 1
ATOM 690 C CA . GLY A 1 87 ? 4.402 -9 -1.78 1 95.69 87 GLY A CA 1
ATOM 691 C C . GLY A 1 87 ? 5.383 -10.109 -1.462 1 95.69 87 GLY A C 1
ATOM 692 O O . GLY A 1 87 ? 6.473 -10.164 -2.039 1 95.69 87 GLY A O 1
ATOM 693 N N . LYS A 1 88 ? 4.977 -10.977 -0.562 1 96.44 88 LYS A N 1
ATOM 694 C CA . LYS A 1 88 ? 5.84 -12.078 -0.149 1 96.44 88 LYS A CA 1
ATOM 695 C C . LYS A 1 88 ? 5.234 -13.422 -0.535 1 96.44 88 LYS A C 1
ATOM 697 O O . LYS A 1 88 ? 4.02 -13.609 -0.454 1 96.44 88 LYS A O 1
ATOM 702 N N . ILE A 1 89 ? 6.121 -14.375 -0.894 1 96.06 89 ILE A N 1
ATOM 703 C CA . ILE A 1 89 ? 5.617 -15.695 -1.252 1 96.06 89 ILE A CA 1
ATOM 704 C C . ILE A 1 89 ? 6.73 -16.734 -1.104 1 96.06 89 ILE A C 1
ATOM 706 O O . ILE A 1 89 ? 7.902 -16.422 -1.341 1 96.06 89 ILE A O 1
ATOM 710 N N . ASP A 1 90 ? 6.332 -17.906 -0.687 1 96.31 90 ASP A N 1
ATOM 711 C CA . ASP A 1 90 ? 7.254 -19.031 -0.597 1 96.31 90 ASP A CA 1
ATOM 712 C C . ASP A 1 90 ? 7.133 -19.938 -1.818 1 96.31 90 ASP A C 1
ATOM 714 O O . ASP A 1 90 ? 6.035 -20.375 -2.17 1 96.31 90 ASP A O 1
ATOM 718 N N . ILE A 1 91 ? 8.234 -20.219 -2.402 1 95.69 91 ILE A N 1
ATOM 719 C CA . ILE A 1 91 ? 8.258 -21.094 -3.566 1 95.69 91 ILE A CA 1
ATOM 720 C C . ILE A 1 91 ? 8.922 -22.422 -3.201 1 95.69 91 ILE A C 1
ATOM 722 O O . ILE A 1 91 ? 10.008 -22.438 -2.623 1 95.69 91 ILE A O 1
ATOM 726 N N . THR A 1 92 ? 8.336 -23.5 -3.408 1 93.88 92 THR A N 1
ATOM 727 C CA . THR A 1 92 ? 8.852 -24.844 -3.203 1 93.88 92 THR A CA 1
ATOM 728 C C . THR A 1 92 ? 8.656 -25.688 -4.453 1 93.88 92 THR A C 1
ATOM 730 O O . THR A 1 92 ? 7.969 -25.281 -5.387 1 93.88 92 THR A O 1
ATOM 733 N N . GLN A 1 93 ? 9.25 -26.875 -4.422 1 90.5 93 GLN A N 1
ATOM 734 C CA . GLN A 1 93 ? 9.094 -27.812 -5.535 1 90.5 93 GLN A CA 1
ATOM 735 C C . GLN A 1 93 ? 7.637 -28.219 -5.707 1 90.5 93 GLN A C 1
ATOM 737 O O . GLN A 1 93 ? 7.176 -28.453 -6.828 1 90.5 93 GLN A O 1
ATOM 742 N N . ASP A 1 94 ? 6.902 -28.188 -4.664 1 91.44 94 ASP A N 1
ATOM 743 C CA . ASP A 1 94 ? 5.539 -28.719 -4.66 1 91.44 94 ASP A CA 1
ATOM 744 C C . ASP A 1 94 ? 4.551 -27.672 -5.18 1 91.44 94 ASP A C 1
ATOM 746 O O . ASP A 1 94 ? 3.461 -28.016 -5.645 1 91.44 94 ASP A O 1
ATOM 750 N N . ASN A 1 95 ? 4.969 -26.391 -5.125 1 93.69 95 ASN A N 1
ATOM 751 C CA . ASN A 1 95 ? 3.945 -25.406 -5.449 1 93.69 95 ASN A CA 1
ATOM 752 C C . ASN A 1 95 ? 4.348 -24.562 -6.652 1 93.69 95 ASN A C 1
ATOM 754 O O . ASN A 1 95 ? 3.559 -23.75 -7.141 1 93.69 95 ASN A O 1
ATOM 758 N N . VAL A 1 96 ? 5.551 -24.766 -7.188 1 93.88 96 VAL A N 1
ATOM 759 C CA . VAL A 1 96 ? 6.098 -23.906 -8.234 1 93.88 96 VAL A CA 1
ATOM 760 C C . VAL A 1 96 ? 5.199 -23.953 -9.469 1 93.88 96 VAL A C 1
ATOM 762 O O . VAL A 1 96 ? 4.914 -22.938 -10.086 1 93.88 96 VAL A O 1
ATOM 765 N N . LEU A 1 97 ? 4.703 -25.109 -9.844 1 91.06 97 LEU A N 1
ATOM 766 C CA . LEU A 1 97 ? 3.854 -25.25 -11.023 1 91.06 97 LEU A CA 1
ATOM 767 C C . LEU A 1 97 ? 2.516 -24.547 -10.812 1 91.06 97 LEU A C 1
ATOM 769 O O . LEU A 1 97 ? 2.02 -23.859 -11.711 1 91.06 97 LEU A O 1
ATOM 773 N N . GLY A 1 98 ? 2.002 -24.734 -9.664 1 92.56 98 GLY A N 1
ATOM 774 C CA . GLY A 1 98 ? 0.761 -24.047 -9.336 1 92.56 98 GLY A CA 1
ATOM 775 C C . GLY A 1 98 ? 0.889 -22.531 -9.359 1 92.56 98 GLY A C 1
ATOM 776 O O . GLY A 1 98 ? -0.007 -21.828 -9.844 1 92.56 98 GLY A O 1
ATOM 777 N N . LEU A 1 99 ? 1.982 -22.047 -8.836 1 94.19 99 LEU A N 1
ATOM 778 C CA . LEU A 1 99 ? 2.238 -20.625 -8.805 1 94.19 99 LEU A CA 1
ATOM 779 C C . LEU A 1 99 ? 2.369 -20.062 -10.219 1 94.19 99 LEU A C 1
ATOM 781 O O . LEU A 1 99 ? 1.845 -18.984 -10.516 1 94.19 99 LEU A O 1
ATOM 785 N N . LEU A 1 100 ? 3.035 -20.797 -11.094 1 92.5 100 LEU A N 1
ATOM 786 C CA . LEU A 1 100 ? 3.17 -20.375 -12.484 1 92.5 100 LEU A CA 1
ATOM 787 C C . LEU A 1 100 ? 1.81 -20.328 -13.172 1 92.5 100 LEU A C 1
ATOM 789 O O . LEU A 1 100 ? 1.475 -19.344 -13.828 1 92.5 100 LEU A O 1
ATOM 793 N N . ALA A 1 101 ? 1.058 -21.359 -12.969 1 90.69 101 ALA A N 1
ATOM 794 C CA . ALA A 1 101 ? -0.278 -21.422 -13.562 1 90.69 101 ALA A CA 1
ATOM 795 C C . ALA A 1 101 ? -1.167 -20.297 -13.039 1 90.69 101 ALA A C 1
ATOM 797 O O . ALA A 1 101 ? -1.865 -19.641 -13.812 1 90.69 101 ALA A O 1
ATOM 798 N N . GLY A 1 102 ? -1.124 -20.094 -11.766 1 92.25 102 GLY A N 1
ATOM 799 C CA . GLY A 1 102 ? -1.932 -19.062 -11.148 1 92.25 102 GLY A CA 1
ATOM 800 C C . GLY A 1 102 ? -1.536 -17.656 -11.586 1 92.25 102 GLY A C 1
ATOM 801 O O . GLY A 1 102 ? -2.398 -16.812 -11.836 1 92.25 102 GLY A O 1
ATOM 802 N N . SER A 1 103 ? -0.251 -17.453 -11.602 1 91.56 103 SER A N 1
ATOM 803 C CA . SER A 1 103 ? 0.241 -16.141 -12.047 1 91.56 103 SER A CA 1
ATOM 804 C C . SER A 1 103 ? -0.182 -15.859 -13.484 1 91.56 103 SER A C 1
ATOM 806 O O . SER A 1 103 ? -0.523 -14.727 -13.828 1 91.56 103 SER A O 1
ATOM 808 N N . ASN A 1 104 ? -0.072 -16.875 -14.344 1 87.31 104 ASN A N 1
ATOM 809 C CA . ASN A 1 104 ? -0.521 -16.75 -15.727 1 87.31 104 ASN A CA 1
ATOM 810 C C . ASN A 1 104 ? -2.02 -16.469 -15.805 1 87.31 104 ASN A C 1
ATOM 812 O O . ASN A 1 104 ? -2.461 -15.625 -16.578 1 87.31 104 ASN A O 1
ATOM 816 N N . PHE A 1 105 ? -2.77 -17.094 -14.945 1 87.56 105 PHE A N 1
ATOM 817 C CA . PHE A 1 105 ? -4.223 -16.969 -14.922 1 87.56 105 PHE A CA 1
ATOM 818 C C . PHE A 1 105 ? -4.641 -15.586 -14.422 1 87.56 105 PHE A C 1
ATOM 820 O O . PHE A 1 105 ? -5.473 -14.93 -15.047 1 87.56 105 PHE A O 1
ATOM 827 N N . LEU A 1 106 ? -4.059 -15.117 -13.297 1 89.12 106 LEU A N 1
ATOM 828 C CA . LEU A 1 106 ? -4.469 -13.875 -12.648 1 89.12 106 LEU A CA 1
ATOM 829 C C . LEU A 1 106 ? -3.816 -12.672 -13.32 1 89.12 106 LEU A C 1
ATOM 831 O O . LEU A 1 106 ? -4.242 -11.531 -13.109 1 89.12 106 LEU A O 1
ATOM 835 N N . GLN A 1 107 ? -2.955 -12.914 -14.102 1 83.31 107 GLN A N 1
ATOM 836 C CA . GLN A 1 107 ? -2.256 -11.828 -14.781 1 83.31 107 GLN A CA 1
ATOM 837 C C . GLN A 1 107 ? -1.788 -10.766 -13.797 1 83.31 107 GLN A C 1
ATOM 839 O O . GLN A 1 107 ? -2.418 -10.562 -12.758 1 83.31 107 GLN A O 1
ATOM 844 N N . GLY A 1 108 ? -0.589 -10.375 -13.758 1 75.44 108 GLY A N 1
ATOM 845 C CA . GLY A 1 108 ? -0.148 -9.289 -12.898 1 75.44 108 GLY A CA 1
ATOM 846 C C . GLY A 1 108 ? 0.864 -9.719 -11.852 1 75.44 108 GLY A C 1
ATOM 847 O O . GLY A 1 108 ? 1.293 -8.914 -11.023 1 75.44 108 GLY A O 1
ATOM 848 N N . PHE A 1 109 ? 1.138 -10.867 -11.797 1 88.81 109 PHE A N 1
ATOM 849 C CA . PHE A 1 109 ? 2.127 -11.336 -10.836 1 88.81 109 PHE A CA 1
ATOM 850 C C . PHE A 1 109 ? 3.436 -11.688 -11.531 1 88.81 109 PHE A C 1
ATOM 852 O O . PHE A 1 109 ? 3.967 -12.781 -11.359 1 88.81 109 PHE A O 1
ATOM 859 N N . GLN A 1 110 ? 3.9 -10.703 -12.211 1 89 110 GLN A N 1
ATOM 860 C CA . GLN A 1 110 ? 5.121 -10.891 -12.992 1 89 110 GLN A CA 1
ATOM 861 C C . GLN A 1 110 ? 6.293 -11.266 -12.094 1 89 110 GLN A C 1
ATOM 863 O O . GLN A 1 110 ? 7.086 -12.148 -12.438 1 89 110 GLN A O 1
ATOM 868 N N . PHE A 1 111 ? 6.352 -10.625 -11 1 93.62 111 PHE A N 1
ATOM 869 C CA . PHE A 1 111 ? 7.438 -10.914 -10.07 1 93.62 111 PHE A CA 1
ATOM 870 C C . PHE A 1 111 ? 7.41 -12.375 -9.641 1 93.62 111 PHE A C 1
ATOM 872 O O . PHE A 1 111 ? 8.461 -13.016 -9.539 1 93.62 111 PHE A O 1
ATOM 879 N N . VAL A 1 112 ? 6.285 -12.898 -9.336 1 93.94 112 VAL A N 1
ATOM 880 C CA . VAL A 1 112 ? 6.148 -14.289 -8.922 1 93.94 112 VAL A CA 1
ATOM 881 C C . VAL A 1 112 ? 6.594 -15.219 -10.055 1 93.94 112 VAL A C 1
ATOM 883 O O . VAL A 1 112 ? 7.344 -16.172 -9.82 1 93.94 112 VAL A O 1
ATOM 886 N N . GLU A 1 113 ? 6.129 -14.93 -11.25 1 93.25 113 GLU A N 1
ATOM 887 C CA . GLU A 1 113 ? 6.512 -15.727 -12.414 1 93.25 113 GLU A CA 1
ATOM 888 C C . GLU A 1 113 ? 8.023 -15.758 -12.586 1 93.25 113 GLU A C 1
ATOM 890 O O . GLU A 1 113 ? 8.617 -16.828 -12.75 1 93.25 113 GLU A O 1
ATOM 895 N N . GLU A 1 114 ? 8.602 -14.617 -12.539 1 94 114 GLU A N 1
ATOM 896 C CA . GLU A 1 114 ? 10.047 -14.516 -12.695 1 94 114 GLU A CA 1
ATOM 897 C C . GLU A 1 114 ? 10.781 -15.281 -11.602 1 94 114 GLU A C 1
ATOM 899 O O . GLU A 1 114 ? 11.789 -15.938 -11.859 1 94 114 GLU A O 1
ATOM 904 N N . SER A 1 115 ? 10.273 -15.195 -10.445 1 95.38 115 SER A N 1
ATOM 905 C CA . SER A 1 115 ? 10.891 -15.891 -9.32 1 95.38 115 SER A CA 1
ATOM 906 C C . SER A 1 115 ? 10.773 -17.406 -9.469 1 95.38 115 SER A C 1
ATOM 908 O O . SER A 1 115 ? 11.719 -18.125 -9.164 1 95.38 115 SER A O 1
ATOM 910 N N . CYS A 1 116 ? 9.68 -17.844 -9.891 1 95.06 116 CYS A N 1
ATOM 911 C CA . CYS A 1 116 ? 9.5 -19.266 -10.141 1 95.06 116 CYS A CA 1
ATOM 912 C C . CYS A 1 116 ? 10.445 -19.766 -11.227 1 95.06 116 CYS A C 1
ATOM 914 O O . CYS A 1 116 ? 11.047 -20.828 -11.094 1 95.06 116 CYS A O 1
ATOM 916 N N . CYS A 1 117 ? 10.578 -18.953 -12.297 1 94.56 117 CYS A N 1
ATOM 917 C CA . CYS A 1 117 ? 11.523 -19.297 -13.352 1 94.56 117 CYS A CA 1
ATOM 918 C C . CYS A 1 117 ? 12.938 -19.406 -12.812 1 94.56 117 CYS A C 1
ATOM 920 O O . CYS A 1 117 ? 13.656 -20.359 -13.141 1 94.56 117 CYS A O 1
ATOM 922 N N . ASN A 1 118 ? 13.266 -18.484 -11.992 1 95.12 118 ASN A N 1
ATOM 923 C CA . ASN A 1 118 ? 14.594 -18.516 -11.391 1 95.12 118 ASN A CA 1
ATOM 924 C C . ASN A 1 118 ? 14.773 -19.734 -10.5 1 95.12 118 ASN A C 1
ATOM 926 O O . ASN A 1 118 ? 15.844 -20.359 -10.5 1 95.12 118 ASN A O 1
ATOM 930 N N . PHE A 1 119 ? 13.82 -20.078 -9.758 1 95.94 119 PHE A N 1
ATOM 931 C CA . PHE A 1 119 ? 13.836 -21.25 -8.898 1 95.94 119 PHE A CA 1
ATOM 932 C C . PHE A 1 119 ? 14.078 -22.516 -9.711 1 95.94 119 PHE A C 1
ATOM 934 O O . PHE A 1 119 ? 14.914 -23.344 -9.352 1 95.94 119 PHE A O 1
ATOM 941 N N . LEU A 1 120 ? 13.344 -22.672 -10.82 1 94.56 120 LEU A N 1
ATOM 942 C CA . LEU A 1 120 ? 13.484 -23.844 -11.688 1 94.56 120 LEU A CA 1
ATOM 943 C C . LEU A 1 120 ? 14.852 -23.859 -12.352 1 94.56 120 LEU A C 1
ATOM 945 O O . LEU A 1 120 ? 15.477 -24.922 -12.477 1 94.56 120 LEU A O 1
ATOM 949 N N . ARG A 1 121 ? 15.266 -22.672 -12.789 1 94.31 121 ARG A N 1
ATOM 950 C CA . ARG A 1 121 ? 16.562 -22.547 -13.438 1 94.31 121 ARG A CA 1
ATOM 951 C C . ARG A 1 121 ? 17.688 -23.016 -12.516 1 94.31 121 ARG A C 1
ATOM 953 O O . ARG A 1 121 ? 18.562 -23.766 -12.938 1 94.31 121 ARG A O 1
ATOM 960 N N . LEU A 1 122 ? 17.625 -22.609 -11.273 1 92.94 122 LEU A N 1
ATOM 961 C CA . LEU A 1 122 ? 18.656 -22.938 -10.297 1 92.94 122 LEU A CA 1
ATOM 962 C C . LEU A 1 122 ? 18.594 -24.422 -9.938 1 92.94 122 LEU A C 1
ATOM 964 O O . LEU A 1 122 ? 19.609 -25 -9.531 1 92.94 122 LEU A O 1
ATOM 968 N N . GLY A 1 123 ? 17.469 -25.031 -10.109 1 92.06 123 GLY A N 1
ATOM 969 C CA . GLY A 1 123 ? 17.281 -26.422 -9.727 1 92.06 123 GLY A CA 1
ATOM 970 C C . GLY A 1 123 ? 17.391 -27.375 -10.891 1 92.06 123 GLY A C 1
ATOM 971 O O . GLY A 1 123 ? 17 -28.547 -10.789 1 92.06 123 GLY A O 1
ATOM 972 N N . LEU A 1 124 ? 17.859 -26.906 -11.992 1 92.56 124 LEU A N 1
ATOM 973 C CA . LEU A 1 124 ? 17.953 -27.734 -13.188 1 92.56 124 LEU A CA 1
ATOM 974 C C . LEU A 1 124 ? 18.875 -28.922 -12.953 1 92.56 124 LEU A C 1
ATOM 976 O O . LEU A 1 124 ? 20 -28.766 -12.477 1 92.56 124 LEU A O 1
ATOM 980 N N . LYS A 1 125 ? 18.391 -30.109 -13.203 1 91.31 125 LYS A N 1
ATOM 981 C CA . LYS A 1 125 ? 19.125 -31.375 -13.156 1 91.31 125 LYS A CA 1
ATOM 982 C C . LYS A 1 125 ? 18.828 -32.219 -14.383 1 91.31 125 LYS A C 1
ATOM 984 O O . LYS A 1 125 ? 17.875 -31.953 -15.117 1 91.31 125 LYS A O 1
ATOM 989 N N . GLU A 1 126 ? 19.625 -33.219 -14.547 1 88.12 126 GLU A N 1
ATOM 990 C CA . GLU A 1 126 ? 19.438 -34.125 -15.672 1 88.12 126 GLU A CA 1
ATOM 991 C C . GLU A 1 126 ? 18.078 -34.812 -15.594 1 88.12 126 GLU A C 1
ATOM 993 O O . GLU A 1 126 ? 17.453 -35.094 -16.625 1 88.12 126 GLU A O 1
ATOM 998 N N . THR A 1 127 ? 17.641 -35.062 -14.406 1 86.69 127 THR A N 1
ATOM 999 C CA . THR A 1 127 ? 16.438 -35.875 -14.188 1 86.69 127 THR A CA 1
ATOM 1000 C C . THR A 1 127 ? 15.18 -35 -14.359 1 86.69 127 THR A C 1
ATOM 1002 O O . THR A 1 127 ? 14.078 -35.531 -14.5 1 86.69 127 THR A O 1
ATOM 1005 N N . ASN A 1 128 ? 15.312 -33.656 -14.406 1 89.5 128 ASN A N 1
ATOM 1006 C CA . ASN A 1 128 ? 14.094 -32.844 -14.461 1 89.5 128 ASN A CA 1
ATOM 1007 C C . ASN A 1 128 ? 14.125 -31.859 -15.617 1 89.5 128 ASN A C 1
ATOM 1009 O O . ASN A 1 128 ? 13.156 -31.141 -15.844 1 89.5 128 ASN A O 1
ATOM 1013 N N . ALA A 1 129 ? 15.188 -31.812 -16.391 1 89 129 ALA A N 1
ATOM 1014 C CA . ALA A 1 129 ? 15.414 -30.828 -17.438 1 89 129 ALA A CA 1
ATOM 1015 C C . ALA A 1 129 ? 14.312 -30.875 -18.484 1 89 129 ALA A C 1
ATOM 1017 O O . ALA A 1 129 ? 13.828 -29.844 -18.953 1 89 129 ALA A O 1
ATOM 1018 N N . VAL A 1 130 ? 13.906 -32.031 -18.828 1 84.69 130 VAL A N 1
ATOM 1019 C CA . VAL A 1 130 ? 12.891 -32.188 -19.859 1 84.69 130 VAL A CA 1
ATOM 1020 C C . VAL A 1 130 ? 11.547 -31.672 -19.359 1 84.69 130 VAL A C 1
ATOM 1022 O O . VAL A 1 130 ? 10.836 -30.984 -20.094 1 84.69 130 VAL A O 1
ATOM 1025 N N . ASP A 1 131 ? 11.258 -32 -18.156 1 86.94 131 ASP A N 1
ATOM 1026 C CA . ASP A 1 131 ? 10.016 -31.531 -17.562 1 86.94 131 ASP A CA 1
ATOM 1027 C C . ASP A 1 131 ? 10 -30 -17.484 1 86.94 131 ASP A C 1
ATOM 1029 O O . ASP A 1 131 ? 8.984 -29.375 -17.781 1 86.94 131 ASP A O 1
ATOM 1033 N N . ILE A 1 132 ? 11.078 -29.422 -17.094 1 91.56 132 ILE A N 1
ATOM 1034 C CA . ILE A 1 132 ? 11.18 -27.969 -16.953 1 91.56 132 ILE A CA 1
ATOM 1035 C C . ILE A 1 132 ? 11.039 -27.328 -18.328 1 91.56 132 ILE A C 1
ATOM 1037 O O . ILE A 1 132 ? 10.414 -26.281 -18.469 1 91.56 132 ILE A O 1
ATOM 1041 N N . MET A 1 133 ? 11.586 -27.953 -19.328 1 89.06 133 MET A N 1
ATOM 1042 C CA . MET A 1 133 ? 11.438 -27.453 -20.688 1 89.06 133 MET A CA 1
ATOM 1043 C C . MET A 1 133 ? 9.969 -27.438 -21.109 1 89.06 133 MET A C 1
ATOM 1045 O O . MET A 1 133 ? 9.508 -26.484 -21.719 1 89.06 133 MET A O 1
ATOM 1049 N N . ARG A 1 134 ? 9.305 -28.484 -20.828 1 86.69 134 ARG A N 1
ATOM 1050 C CA . ARG A 1 134 ? 7.887 -28.562 -21.141 1 86.69 134 ARG A CA 1
ATOM 1051 C C . ARG A 1 134 ? 7.105 -27.469 -20.422 1 86.69 134 ARG A C 1
ATOM 1053 O O . ARG A 1 134 ? 6.211 -26.859 -21.016 1 86.69 134 ARG A O 1
ATOM 1060 N N . ILE A 1 135 ? 7.453 -27.234 -19.219 1 89.12 135 ILE A N 1
ATOM 1061 C CA . ILE A 1 135 ? 6.809 -26.203 -18.422 1 89.12 135 ILE A CA 1
ATOM 1062 C C . ILE A 1 135 ? 7.059 -24.828 -19.078 1 89.12 135 ILE A C 1
ATOM 1064 O O . ILE A 1 135 ? 6.129 -24.047 -19.25 1 89.12 135 ILE A O 1
ATOM 1068 N N . ALA A 1 136 ? 8.305 -24.562 -19.406 1 91.38 136 ALA A N 1
ATOM 1069 C CA . ALA A 1 136 ? 8.68 -23.297 -20.016 1 91.38 136 ALA A CA 1
ATOM 1070 C C . ALA A 1 136 ? 7.906 -23.062 -21.312 1 91.38 136 ALA A C 1
ATOM 1072 O O . ALA A 1 136 ? 7.473 -21.938 -21.594 1 91.38 136 ALA A O 1
ATOM 1073 N N . ASP A 1 137 ? 7.695 -24.109 -22.047 1 87.56 137 ASP A N 1
ATOM 1074 C CA . ASP A 1 137 ? 6.961 -24.016 -23.312 1 87.56 137 ASP A CA 1
ATOM 1075 C C . ASP A 1 137 ? 5.477 -23.734 -23.062 1 87.56 137 ASP A C 1
ATOM 1077 O O . ASP A 1 137 ? 4.871 -22.906 -23.75 1 87.56 137 ASP A O 1
ATOM 1081 N N . THR A 1 138 ? 4.969 -24.438 -22.125 1 87.31 138 THR A N 1
ATOM 1082 C CA . THR A 1 138 ? 3.547 -24.344 -21.812 1 87.31 138 THR A CA 1
ATOM 1083 C C . THR A 1 138 ? 3.176 -22.938 -21.391 1 87.31 138 THR A C 1
ATOM 1085 O O . THR A 1 138 ? 2.133 -22.406 -21.781 1 87.31 138 THR A O 1
ATOM 1088 N N . TYR A 1 139 ? 4.074 -22.297 -20.641 1 88.69 139 TYR A N 1
ATOM 1089 C CA . TYR A 1 139 ? 3.732 -20.984 -20.109 1 88.69 139 TYR A CA 1
ATOM 1090 C C . TYR A 1 139 ? 4.492 -19.875 -20.828 1 88.69 139 TYR A C 1
ATOM 1092 O O . TYR A 1 139 ? 4.547 -18.734 -20.359 1 88.69 139 TYR A O 1
ATOM 1100 N N . SER A 1 140 ? 5.145 -20.234 -21.906 1 88.75 140 SER A N 1
ATOM 1101 C CA . SER A 1 140 ? 5.84 -19.297 -22.781 1 88.75 140 SER A CA 1
ATOM 1102 C C . SER A 1 140 ? 6.887 -18.5 -22.016 1 88.75 140 SER A C 1
ATOM 1104 O O . SER A 1 140 ? 6.949 -17.281 -22.125 1 88.75 140 SER A O 1
ATOM 1106 N N . LEU A 1 141 ? 7.598 -19.25 -21.188 1 91.19 141 LEU A N 1
ATOM 1107 C CA . LEU A 1 141 ? 8.711 -18.641 -20.469 1 91.19 141 LEU A CA 1
ATOM 1108 C C . LEU A 1 141 ? 9.984 -18.672 -21.312 1 91.19 141 LEU A C 1
ATOM 1110 O O . LEU A 1 141 ? 10.797 -19.578 -21.203 1 91.19 141 LEU A O 1
ATOM 1114 N N . GLN A 1 142 ? 10.219 -17.703 -22.078 1 91.38 142 GLN A N 1
ATOM 1115 C CA . GLN A 1 142 ? 11.203 -17.688 -23.156 1 91.38 142 GLN A CA 1
ATOM 1116 C C . GLN A 1 142 ? 12.617 -17.844 -22.609 1 91.38 142 GLN A C 1
ATOM 1118 O O . GLN A 1 142 ? 13.391 -18.688 -23.078 1 91.38 142 GLN A O 1
ATOM 1123 N N . GLU A 1 143 ? 12.922 -17.094 -21.656 1 92.44 143 GLU A N 1
ATOM 1124 C CA . GLU A 1 143 ? 14.281 -17.156 -21.125 1 92.44 143 GLU A CA 1
ATOM 1125 C C . GLU A 1 143 ? 14.57 -18.516 -20.484 1 92.44 143 GLU A C 1
ATOM 1127 O O . GLU A 1 143 ? 15.648 -19.078 -20.656 1 92.44 143 GLU A O 1
ATOM 1132 N N . LEU A 1 144 ? 13.656 -18.984 -19.734 1 93.88 144 LEU A N 1
ATOM 1133 C CA . LEU A 1 144 ? 13.82 -20.281 -19.125 1 93.88 144 LEU A CA 1
ATOM 1134 C C . LEU A 1 144 ? 13.938 -21.375 -20.172 1 93.88 144 LEU A C 1
ATOM 1136 O O . LEU A 1 144 ? 14.727 -22.312 -20.031 1 93.88 144 LEU A O 1
ATOM 1140 N N . LYS A 1 145 ? 13.164 -21.234 -21.219 1 91.56 145 LYS A N 1
ATOM 1141 C CA . LYS A 1 145 ? 13.227 -22.172 -22.312 1 91.56 145 LYS A CA 1
ATOM 1142 C C . LYS A 1 145 ? 14.617 -22.203 -22.953 1 91.56 145 LYS A C 1
ATOM 1144 O O . LYS A 1 145 ? 15.172 -23.281 -23.188 1 91.56 145 LYS A O 1
ATOM 1149 N N . LYS A 1 146 ? 15.086 -21.078 -23.156 1 91.81 146 LYS A N 1
ATOM 1150 C CA . LYS A 1 146 ? 16.422 -20.953 -23.734 1 91.81 146 LYS A CA 1
ATOM 1151 C C . LYS A 1 146 ? 17.469 -21.609 -22.828 1 91.81 146 LYS A C 1
ATOM 1153 O O . LYS A 1 146 ? 18.312 -22.375 -23.297 1 91.81 146 LYS A O 1
ATOM 1158 N N . ASP A 1 147 ? 17.422 -21.297 -21.578 1 93.19 147 ASP A N 1
ATOM 1159 C CA . ASP A 1 147 ? 18.375 -21.828 -20.625 1 93.19 147 ASP A CA 1
ATOM 1160 C C . ASP A 1 147 ? 18.266 -23.344 -20.516 1 93.19 147 ASP A C 1
ATOM 1162 O O . ASP A 1 147 ? 19.266 -24.047 -20.438 1 93.19 147 ASP A O 1
ATOM 1166 N N . THR A 1 148 ? 17.109 -23.812 -20.453 1 91.44 148 THR A N 1
ATOM 1167 C CA . THR A 1 148 ? 16.875 -25.25 -20.328 1 91.44 148 THR A CA 1
ATOM 1168 C C . THR A 1 148 ? 17.344 -25.984 -21.578 1 91.44 148 THR A C 1
ATOM 1170 O O . THR A 1 148 ? 17.906 -27.078 -21.5 1 91.44 148 THR A O 1
ATOM 1173 N N . LYS A 1 149 ? 17.047 -25.375 -22.688 1 87.94 149 LYS A N 1
ATOM 1174 C CA . LYS A 1 149 ? 17.531 -25.953 -23.953 1 87.94 149 LYS A CA 1
ATOM 1175 C C . LYS A 1 149 ? 19.047 -26.078 -23.953 1 87.94 149 LYS A C 1
ATOM 1177 O O . LYS A 1 149 ? 19.578 -27.125 -24.312 1 87.94 149 LYS A O 1
ATOM 1182 N N . LYS A 1 150 ? 19.641 -25.031 -23.609 1 90.12 150 LYS A N 1
ATOM 1183 C CA . LYS A 1 150 ? 21.094 -25.047 -23.516 1 90.12 150 LYS A CA 1
ATOM 1184 C C . LYS A 1 150 ? 21.578 -26.141 -22.578 1 90.12 150 LYS A C 1
ATOM 1186 O O . LYS A 1 150 ? 22.547 -26.859 -22.875 1 90.12 150 LYS A O 1
ATOM 1191 N N . TYR A 1 151 ? 20.969 -26.266 -21.516 1 90.88 151 TYR A N 1
ATOM 1192 C CA . TYR A 1 151 ? 21.328 -27.281 -20.531 1 90.88 151 TYR A CA 1
ATOM 1193 C C . TYR A 1 151 ? 21.156 -28.672 -21.094 1 90.88 151 TYR A C 1
ATOM 1195 O O . TYR A 1 151 ? 22.031 -29.547 -20.906 1 90.88 151 TYR A O 1
ATOM 1203 N N . ILE A 1 152 ? 20.078 -28.953 -21.703 1 85.94 152 ILE A N 1
ATOM 1204 C CA . ILE A 1 152 ? 19.781 -30.25 -22.281 1 85.94 152 ILE A CA 1
ATOM 1205 C C . ILE A 1 152 ? 20.812 -30.609 -23.344 1 85.94 152 ILE A C 1
ATOM 1207 O O . ILE A 1 152 ? 21.297 -31.734 -23.406 1 85.94 152 ILE A O 1
ATOM 1211 N N . LEU A 1 153 ? 21.125 -29.547 -24.125 1 83.69 153 LEU A N 1
ATOM 1212 C CA . LEU A 1 153 ? 22.109 -29.766 -25.172 1 83.69 153 LEU A CA 1
ATOM 1213 C C . LEU A 1 153 ? 23.469 -30.109 -24.578 1 83.69 153 LEU A C 1
ATOM 1215 O O . LEU A 1 153 ? 24.156 -31.016 -25.062 1 83.69 153 LEU A O 1
ATOM 1219 N N . ARG A 1 154 ? 23.844 -29.438 -23.578 1 87.62 154 ARG A N 1
ATOM 1220 C CA . ARG A 1 154 ? 25.141 -29.625 -22.938 1 87.62 154 ARG A CA 1
ATOM 1221 C C . ARG A 1 154 ? 25.203 -30.984 -22.25 1 87.62 154 ARG A C 1
ATOM 1223 O O . ARG A 1 154 ? 26.281 -31.594 -22.188 1 87.62 154 ARG A O 1
ATOM 1230 N N . ASN A 1 155 ? 24.078 -31.5 -21.812 1 86.56 155 ASN A N 1
ATOM 1231 C CA . ASN A 1 155 ? 24.047 -32.75 -21.047 1 86.56 155 ASN A CA 1
ATOM 1232 C C . ASN A 1 155 ? 23.234 -33.812 -21.75 1 86.56 155 ASN A C 1
ATOM 1234 O O . ASN A 1 155 ? 22.625 -34.688 -21.109 1 86.56 155 ASN A O 1
ATOM 1238 N N . PHE A 1 156 ? 23.219 -33.75 -23 1 79.94 156 PHE A N 1
ATOM 1239 C CA . PHE A 1 156 ? 22.328 -34.531 -23.828 1 79.94 156 PHE A CA 1
ATOM 1240 C C . PHE A 1 156 ? 22.531 -36.031 -23.578 1 79.94 156 PHE A C 1
ATOM 1242 O O . PHE A 1 156 ? 21.562 -36.781 -23.406 1 79.94 156 PHE A O 1
ATOM 1249 N N . ILE A 1 157 ? 23.75 -36.469 -23.516 1 76.31 157 ILE A N 1
ATOM 1250 C CA . ILE A 1 157 ? 24.062 -37.875 -23.391 1 76.31 157 ILE A CA 1
ATOM 1251 C C . ILE A 1 157 ? 23.531 -38.406 -22.047 1 76.31 157 ILE A C 1
ATOM 1253 O O . ILE A 1 157 ? 22.922 -39.469 -21.984 1 76.31 157 ILE A O 1
ATOM 1257 N N . LYS A 1 158 ? 23.734 -37.656 -21.094 1 82.19 158 LYS A N 1
ATOM 1258 C CA . LYS A 1 158 ? 23.297 -38.031 -19.75 1 82.19 158 LYS A CA 1
ATOM 1259 C C . LYS A 1 158 ? 21.781 -38.031 -19.641 1 82.19 158 LYS A C 1
ATOM 1261 O O . LYS A 1 158 ? 21.203 -38.906 -18.953 1 82.19 158 LYS A O 1
ATOM 1266 N N . ILE A 1 159 ? 21.125 -37.219 -20.266 1 79.81 159 ILE A N 1
ATOM 1267 C CA . ILE A 1 159 ? 19.672 -37.062 -20.203 1 79.81 159 ILE A CA 1
ATOM 1268 C C . ILE A 1 159 ? 18.984 -38.219 -20.969 1 79.81 159 ILE A C 1
ATOM 1270 O O . ILE A 1 159 ? 17.938 -38.719 -20.547 1 79.81 159 ILE A O 1
ATOM 1274 N N . LEU A 1 160 ? 19.641 -38.625 -22.109 1 72.5 160 LEU A N 1
ATOM 1275 C CA . LEU A 1 160 ? 19.125 -39.719 -22.891 1 72.5 160 LEU A CA 1
ATOM 1276 C C . LEU A 1 160 ? 19.094 -41 -22.062 1 72.5 160 LEU A C 1
ATOM 1278 O O . LEU A 1 160 ? 18.25 -41.875 -22.281 1 72.5 160 LEU A O 1
ATOM 1282 N N . ASP A 1 161 ? 20 -41.062 -21.219 1 71.38 161 ASP A N 1
ATOM 1283 C CA . ASP A 1 161 ? 20.125 -42.25 -20.406 1 71.38 161 ASP A CA 1
ATOM 1284 C C . ASP A 1 161 ? 19.109 -42.25 -19.25 1 71.38 161 ASP A C 1
ATOM 1286 O O . ASP A 1 161 ? 18.953 -43.281 -18.578 1 71.38 161 ASP A O 1
ATOM 1290 N N . THR A 1 162 ? 18.531 -41.188 -19.172 1 67.06 162 THR A N 1
ATOM 1291 C CA . THR A 1 162 ? 17.562 -41.094 -18.094 1 67.06 162 THR A CA 1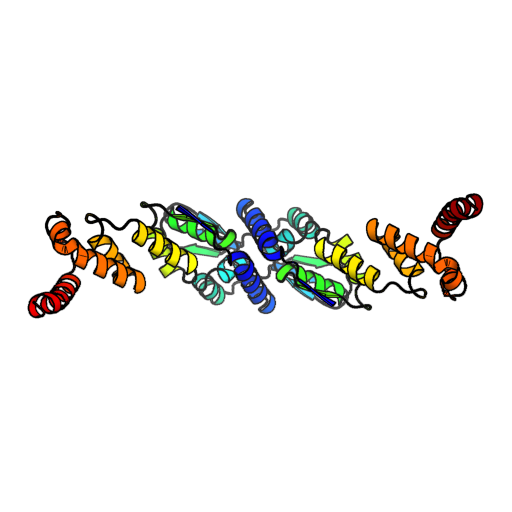
ATOM 1292 C C . THR A 1 162 ? 16.188 -41.594 -18.547 1 67.06 162 THR A C 1
ATOM 1294 O O . THR A 1 162 ? 15.906 -41.594 -19.75 1 67.06 162 THR A O 1
ATOM 1297 N N . GLU A 1 163 ? 15.484 -42.281 -17.781 1 65.06 163 GLU A N 1
ATOM 1298 C CA . GLU A 1 163 ? 14.125 -42.75 -18.062 1 65.06 163 GLU A CA 1
ATOM 1299 C C . GLU A 1 163 ? 13.234 -41.562 -18.5 1 65.06 163 GLU A C 1
ATOM 1301 O O . GLU A 1 163 ? 12.164 -41.781 -19.078 1 65.06 163 GLU A O 1
ATOM 1306 N N . HIS A 1 164 ? 13.727 -40.438 -18.375 1 61.28 164 HIS A N 1
ATOM 1307 C CA . HIS A 1 164 ? 12.875 -39.281 -18.594 1 61.28 164 HIS A CA 1
ATOM 1308 C C . HIS A 1 164 ? 12.984 -38.781 -20.031 1 61.28 164 HIS A C 1
ATOM 1310 O O . HIS A 1 164 ? 12.258 -37.875 -20.438 1 61.28 164 HIS A O 1
ATOM 1316 N N . PHE A 1 165 ? 13.883 -39.375 -20.844 1 62.22 165 PHE A N 1
ATOM 1317 C CA . PHE A 1 165 ? 14.078 -38.938 -22.219 1 62.22 165 PHE A CA 1
ATOM 1318 C C . PHE A 1 165 ? 12.836 -39.188 -23.062 1 62.22 165 PHE A C 1
ATOM 1320 O O . PHE A 1 165 ? 12.516 -38.406 -23.953 1 62.22 165 PHE A O 1
ATOM 1327 N N . ILE A 1 166 ? 12.203 -40.156 -22.672 1 60.06 166 ILE A N 1
ATOM 1328 C CA . ILE A 1 166 ? 11.055 -40.562 -23.484 1 60.06 166 ILE A CA 1
ATOM 1329 C C . ILE A 1 166 ? 10 -39.438 -23.469 1 60.06 166 ILE A C 1
ATOM 1331 O O . ILE A 1 166 ? 9.258 -39.281 -24.438 1 60.06 166 ILE A O 1
ATOM 1335 N N . GLY A 1 167 ? 10.039 -38.594 -22.547 1 59.22 167 GLY A N 1
ATOM 1336 C CA . GLY A 1 167 ? 8.984 -37.594 -22.453 1 59.22 167 GLY A CA 1
ATOM 1337 C C . GLY A 1 167 ? 9.305 -36.312 -23.188 1 59.22 167 GLY A C 1
ATOM 1338 O O . GLY A 1 167 ? 8.586 -35.312 -23.047 1 59.22 167 GLY A O 1
ATOM 1339 N N . VAL A 1 168 ? 10.344 -36.281 -23.875 1 62.53 168 VAL A N 1
ATOM 1340 C CA . VAL A 1 168 ? 10.758 -35.094 -24.578 1 62.53 168 VAL A CA 1
ATOM 1341 C C . VAL A 1 168 ? 9.875 -34.875 -25.797 1 62.53 168 VAL A C 1
ATOM 1343 O O . VAL A 1 168 ? 9.758 -35.75 -26.656 1 62.53 168 VAL A O 1
ATOM 1346 N N . PRO A 1 169 ? 9.086 -33.844 -25.75 1 60.28 169 PRO A N 1
ATOM 1347 C CA . PRO A 1 169 ? 8.312 -33.594 -26.969 1 60.28 169 PRO A CA 1
ATOM 1348 C C . PRO A 1 169 ? 9.18 -33.594 -28.219 1 60.28 169 PRO A C 1
ATOM 1350 O O . PRO A 1 169 ? 10.312 -33.125 -28.203 1 60.28 169 PRO A O 1
ATOM 1353 N N . VAL A 1 170 ? 8.664 -34.312 -29.25 1 61.44 170 VAL A N 1
ATOM 1354 C CA . VAL A 1 170 ? 9.336 -34.5 -30.531 1 61.44 170 VAL A CA 1
ATOM 1355 C C . VAL A 1 170 ? 9.812 -33.156 -31.062 1 61.44 170 VAL A C 1
ATOM 1357 O O . VAL A 1 170 ? 10.875 -33.062 -31.703 1 61.44 170 VAL A O 1
ATOM 1360 N N . THR A 1 171 ? 9.023 -32.156 -30.75 1 60.97 171 THR A N 1
ATOM 1361 C CA . THR A 1 171 ? 9.383 -30.828 -31.25 1 60.97 171 THR A CA 1
ATOM 1362 C C . THR A 1 171 ? 10.688 -30.359 -30.609 1 60.97 171 THR A C 1
ATOM 1364 O O . THR A 1 171 ? 11.523 -29.75 -31.281 1 60.97 171 THR A O 1
ATOM 1367 N N . VAL A 1 172 ? 10.773 -30.703 -29.391 1 62.34 172 VAL A N 1
ATOM 1368 C CA . VAL A 1 172 ? 11.992 -30.312 -28.688 1 62.34 172 VAL A CA 1
ATOM 1369 C C . VAL A 1 172 ? 13.164 -31.156 -29.172 1 62.34 172 VAL A C 1
ATOM 1371 O O . VAL A 1 172 ? 14.258 -30.641 -29.391 1 62.34 172 VAL A O 1
ATOM 1374 N N . LEU A 1 173 ? 12.844 -32.438 -29.375 1 64.62 173 LEU A N 1
ATOM 1375 C CA . LEU A 1 173 ? 13.867 -33.344 -29.891 1 64.62 173 LEU A CA 1
ATOM 1376 C C . LEU A 1 173 ? 14.328 -32.875 -31.266 1 64.62 173 LEU A C 1
ATOM 1378 O O . LEU A 1 173 ? 15.531 -32.906 -31.562 1 64.62 173 LEU A O 1
ATOM 1382 N N . ALA A 1 174 ? 13.32 -32.5 -31.984 1 63.31 174 ALA A N 1
ATOM 1383 C CA . ALA A 1 174 ? 13.625 -32.062 -33.344 1 63.31 174 ALA A CA 1
ATOM 1384 C C . ALA A 1 174 ? 14.492 -30.797 -33.312 1 63.31 174 ALA A C 1
ATOM 1386 O O . ALA A 1 174 ? 15.43 -30.672 -34.125 1 63.31 174 ALA A O 1
ATOM 1387 N N . GLU A 1 175 ? 14.141 -29.969 -32.469 1 64.25 175 GLU A N 1
ATOM 1388 C CA . GLU A 1 175 ? 14.914 -28.734 -32.375 1 64.25 175 GLU A CA 1
ATOM 1389 C C . GLU A 1 175 ? 16.328 -29 -31.875 1 64.25 175 GLU A C 1
ATOM 1391 O O . GLU A 1 175 ? 17.281 -28.391 -32.344 1 64.25 175 GLU A O 1
ATOM 1396 N N . LEU A 1 176 ? 16.359 -29.875 -31.016 1 62.75 176 LEU A N 1
ATOM 1397 C CA . LEU A 1 176 ? 17.656 -30.266 -30.453 1 62.75 176 LEU A CA 1
ATOM 1398 C C . LEU A 1 176 ? 18.516 -30.969 -31.5 1 62.75 176 LEU A C 1
ATOM 1400 O O . LEU A 1 176 ? 19.719 -30.703 -31.594 1 62.75 176 LEU A O 1
ATOM 1404 N N . ILE A 1 177 ? 17.812 -31.828 -32.25 1 61.91 177 ILE A N 1
ATOM 1405 C CA . ILE A 1 177 ? 18.484 -32.531 -33.312 1 61.91 177 ILE A CA 1
ATOM 1406 C C . ILE A 1 177 ? 18.922 -31.562 -34.406 1 61.91 177 ILE A C 1
ATOM 1408 O O . ILE A 1 177 ? 20.031 -31.656 -34.938 1 61.91 177 ILE A O 1
ATOM 1412 N N . SER A 1 178 ? 18.031 -30.703 -34.594 1 59.88 178 SER A N 1
ATOM 1413 C CA . SER A 1 178 ? 18.359 -29.719 -35.625 1 59.88 178 SER A CA 1
ATOM 1414 C C . SER A 1 178 ? 19.516 -28.828 -35.188 1 59.88 178 SER A C 1
ATOM 1416 O O . SER A 1 178 ? 20.359 -28.453 -36 1 59.88 178 SER A O 1
ATOM 1418 N N . GLU A 1 179 ? 19.547 -28.516 -33.969 1 57.22 179 GLU A N 1
ATOM 1419 C CA . GLU A 1 179 ? 20.641 -27.703 -33.438 1 57.22 179 GLU A CA 1
ATOM 1420 C C . GLU A 1 179 ? 21.922 -28.531 -33.312 1 57.22 179 GLU A C 1
ATOM 1422 O O . GLU A 1 179 ? 23.031 -28.031 -33.5 1 57.22 179 GLU A O 1
ATOM 1427 N N . ASP A 1 180 ? 21.844 -29.719 -32.875 1 54.22 180 ASP A N 1
ATOM 1428 C CA . ASP A 1 180 ? 22.984 -30.641 -32.875 1 54.22 180 ASP A CA 1
ATOM 1429 C C . ASP A 1 180 ? 23.453 -30.938 -34.281 1 54.22 180 ASP A C 1
ATOM 1431 O O . ASP A 1 180 ? 24.656 -31.094 -34.531 1 54.22 180 ASP A O 1
ATOM 1435 N N . SER A 1 181 ? 22.484 -31.266 -35.125 1 51 181 SER A N 1
ATOM 1436 C CA . SER A 1 181 ? 22.922 -31.422 -36.5 1 51 181 SER A CA 1
ATOM 1437 C C . SER A 1 181 ? 23.75 -30.234 -36.938 1 51 181 SER A C 1
ATOM 1439 O O . SER A 1 181 ? 24.641 -30.375 -37.781 1 51 181 SER A O 1
ATOM 1441 N N . LEU A 1 182 ? 23.438 -29.156 -36.438 1 48.59 182 LEU A N 1
ATOM 1442 C CA . LEU A 1 182 ? 24.328 -28.016 -36.688 1 48.59 182 LEU A CA 1
ATOM 1443 C C . LEU A 1 182 ? 25.625 -28.172 -35.906 1 48.59 182 LEU A C 1
ATOM 1445 O O . LEU A 1 182 ? 26.688 -27.797 -36.406 1 48.59 182 LEU A O 1
ATOM 1449 N N . LEU A 1 183 ? 25.562 -28.766 -34.719 1 48.44 183 LEU A N 1
ATOM 1450 C CA . LEU A 1 183 ? 26.797 -28.969 -33.969 1 48.44 183 LEU A CA 1
ATOM 1451 C C . LEU A 1 183 ? 27.594 -30.141 -34.531 1 48.44 183 LEU A C 1
ATOM 1453 O O . LEU A 1 183 ? 28.812 -30.141 -34.469 1 48.44 183 LEU A O 1
ATOM 1457 N N . VAL A 1 184 ? 27.016 -31.297 -35.062 1 49.75 184 VAL A N 1
ATOM 1458 C CA . VAL A 1 184 ? 27.734 -32.406 -35.688 1 49.75 184 VAL A CA 1
ATOM 1459 C C . VAL A 1 184 ? 28.297 -31.953 -37.031 1 49.75 184 VAL A C 1
ATOM 1461 O O . VAL A 1 184 ? 29.406 -32.344 -37.406 1 49.75 184 VAL A O 1
ATOM 1464 N N . VAL A 1 185 ? 27.594 -31.203 -37.75 1 46.28 185 VAL A N 1
ATOM 1465 C CA . VAL A 1 185 ? 28.156 -30.812 -39.062 1 46.28 185 VAL A CA 1
ATOM 1466 C C . VAL A 1 185 ? 29.359 -29.922 -38.844 1 46.28 185 VAL A C 1
ATOM 1468 O O . VAL A 1 185 ? 30.156 -29.703 -39.781 1 46.28 185 VAL A O 1
ATOM 1471 N N . GLN A 1 186 ? 29.344 -29.172 -37.812 1 43.72 186 GLN A N 1
ATOM 1472 C CA . GLN A 1 186 ? 30.516 -28.297 -37.656 1 43.72 186 GLN A CA 1
ATOM 1473 C C . GLN A 1 186 ? 31.719 -29.062 -37.125 1 43.72 186 GLN A C 1
ATOM 1475 O O . GLN A 1 186 ? 32.812 -28.516 -37 1 43.72 186 GLN A O 1
ATOM 1480 N N . GLU A 1 187 ? 31.609 -30.344 -36.875 1 42.47 187 GLU A N 1
ATOM 1481 C CA . GLU A 1 187 ? 32.844 -31.094 -36.75 1 42.47 187 GLU A CA 1
ATOM 1482 C C . GLU A 1 187 ? 33.312 -31.656 -38.094 1 42.47 187 GLU A C 1
ATOM 1484 O O . GLU A 1 187 ? 32.469 -31.953 -38.938 1 42.47 187 GLU A O 1
ATOM 1489 N N . LEU B 1 1 ? 12.133 -21.531 -1.056 1 90.12 1 LEU B N 1
ATOM 1490 C CA . LEU B 1 1 ? 12.664 -20.203 -1.312 1 90.12 1 LEU B CA 1
ATOM 1491 C C . LEU B 1 1 ? 11.633 -19.125 -0.995 1 90.12 1 LEU B C 1
ATOM 1493 O O . LEU B 1 1 ? 10.516 -19.172 -1.514 1 90.12 1 LEU B O 1
ATOM 1497 N N . SER B 1 2 ? 11.961 -18.25 -0.048 1 92.31 2 SER B N 1
ATOM 1498 C CA . SER B 1 2 ? 11.094 -17.125 0.304 1 92.31 2 SER B CA 1
ATOM 1499 C C . SER B 1 2 ? 11.516 -15.852 -0.415 1 92.31 2 SER B C 1
ATOM 1501 O O . SER B 1 2 ? 12.672 -15.438 -0.326 1 92.31 2 SER B O 1
ATOM 1503 N N . ILE B 1 3 ? 10.562 -15.336 -1.153 1 92.81 3 ILE B N 1
ATOM 1504 C CA . ILE B 1 3 ? 10.922 -14.156 -1.926 1 92.81 3 ILE B CA 1
ATOM 1505 C C . ILE B 1 3 ? 9.961 -13.016 -1.593 1 92.81 3 ILE B C 1
ATOM 1507 O O . ILE B 1 3 ? 8.852 -13.25 -1.107 1 92.81 3 ILE B O 1
ATOM 1511 N N . GLU B 1 4 ? 10.484 -11.836 -1.805 1 94.75 4 GLU B N 1
ATOM 1512 C CA . GLU B 1 4 ? 9.695 -10.633 -1.586 1 94.75 4 GLU B CA 1
ATOM 1513 C C . GLU B 1 4 ? 9.891 -9.625 -2.719 1 94.75 4 GLU B C 1
ATOM 1515 O O . GLU B 1 4 ? 11.023 -9.312 -3.082 1 94.75 4 GLU B O 1
AT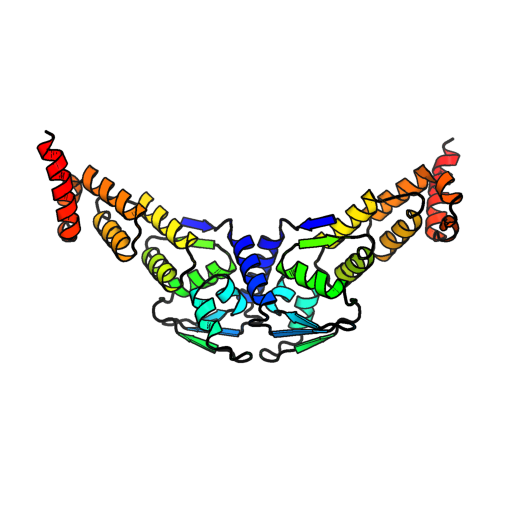OM 1520 N N . ASN B 1 5 ? 8.82 -9.227 -3.318 1 94.38 5 ASN B N 1
ATOM 1521 C CA . ASN B 1 5 ? 8.883 -8.18 -4.34 1 94.38 5 ASN B CA 1
ATOM 1522 C C . ASN B 1 5 ? 9.211 -6.82 -3.73 1 94.38 5 ASN B C 1
ATOM 1524 O O . ASN B 1 5 ? 8.375 -6.223 -3.049 1 94.38 5 ASN B O 1
ATOM 1528 N N . PRO B 1 6 ? 10.391 -6.324 -3.988 1 91.38 6 PRO B N 1
ATOM 1529 C CA . PRO B 1 6 ? 10.789 -5.055 -3.377 1 91.38 6 PRO B CA 1
ATOM 1530 C C . PRO B 1 6 ? 9.961 -3.873 -3.877 1 91.38 6 PRO B C 1
ATOM 1532 O O . PRO B 1 6 ? 9.914 -2.824 -3.229 1 91.38 6 PRO B O 1
ATOM 1535 N N . LYS B 1 7 ? 9.273 -4.031 -4.973 1 93.19 7 LYS B N 1
ATOM 1536 C CA . LYS B 1 7 ? 8.516 -2.936 -5.566 1 93.19 7 LYS B CA 1
ATOM 1537 C C . LYS B 1 7 ? 7.035 -3.027 -5.188 1 93.19 7 LYS B C 1
ATOM 1539 O O . LYS B 1 7 ? 6.227 -2.203 -5.617 1 93.19 7 LYS B O 1
ATOM 1544 N N . HIS B 1 8 ? 6.719 -3.961 -4.406 1 94 8 HIS B N 1
ATOM 1545 C CA . HIS B 1 8 ? 5.312 -4.242 -4.152 1 94 8 HIS B CA 1
ATOM 1546 C C . HIS B 1 8 ? 4.621 -3.047 -3.506 1 94 8 HIS B C 1
ATOM 1548 O O . HIS B 1 8 ? 3.51 -2.682 -3.896 1 94 8 HIS B O 1
ATOM 1554 N N . GLY B 1 9 ? 5.242 -2.438 -2.498 1 93.94 9 GLY B N 1
ATOM 1555 C CA . GLY B 1 9 ? 4.664 -1.292 -1.816 1 93.94 9 GLY B CA 1
ATOM 1556 C C . GLY B 1 9 ? 4.285 -0.165 -2.76 1 93.94 9 GLY B C 1
ATOM 1557 O O . GLY B 1 9 ? 3.158 0.335 -2.717 1 93.94 9 GLY B O 1
ATOM 1558 N N . GLY B 1 10 ? 5.219 0.19 -3.572 1 94.38 10 GLY B N 1
ATOM 1559 C CA . GLY B 1 10 ? 4.953 1.232 -4.551 1 94.38 10 GLY B CA 1
ATOM 1560 C C . GLY B 1 10 ? 3.863 0.86 -5.539 1 94.38 10 GLY B C 1
ATOM 1561 O O . GLY B 1 10 ? 3.02 1.69 -5.883 1 94.38 10 GLY B O 1
ATOM 1562 N N . GLU B 1 11 ? 3.842 -0.387 -5.98 1 94.31 11 GLU B N 1
ATOM 1563 C CA . GLU B 1 11 ? 2.861 -0.854 -6.957 1 94.31 11 GLU B CA 1
ATOM 1564 C C . GLU B 1 11 ? 1.45 -0.828 -6.375 1 94.31 11 GLU B C 1
ATOM 1566 O O . GLU B 1 11 ? 0.502 -0.425 -7.051 1 94.31 11 GLU B O 1
ATOM 1571 N N . ILE B 1 12 ? 1.379 -1.284 -5.168 1 95.25 12 ILE B N 1
ATOM 1572 C CA . ILE B 1 12 ? 0.053 -1.329 -4.562 1 95.25 12 ILE B CA 1
ATOM 1573 C C . ILE B 1 12 ? -0.448 0.091 -4.312 1 95.25 12 ILE B C 1
ATOM 1575 O O . ILE B 1 12 ? -1.633 0.379 -4.492 1 95.25 12 ILE B O 1
ATOM 1579 N N . VAL B 1 13 ? 0.409 0.946 -3.875 1 96.31 13 VAL B N 1
ATOM 1580 C CA . VAL B 1 13 ? 0.055 2.346 -3.656 1 96.31 13 VAL B CA 1
ATOM 1581 C C . VAL B 1 13 ? -0.481 2.949 -4.953 1 96.31 13 VAL B C 1
ATOM 1583 O O . VAL B 1 13 ? -1.532 3.596 -4.957 1 96.31 13 VAL B O 1
ATOM 1586 N N . ASP B 1 14 ? 0.208 2.711 -6.043 1 96.81 14 ASP B N 1
ATOM 1587 C CA . ASP B 1 14 ? -0.223 3.211 -7.344 1 96.81 14 ASP B CA 1
ATOM 1588 C C . ASP B 1 14 ? -1.598 2.658 -7.715 1 96.81 14 ASP B C 1
ATOM 1590 O O . ASP B 1 14 ? -2.453 3.391 -8.219 1 96.81 14 ASP B O 1
ATOM 1594 N N . GLY B 1 15 ? -1.735 1.423 -7.469 1 96.19 15 GLY B N 1
ATOM 1595 C CA . GLY B 1 15 ? -3.008 0.785 -7.77 1 96.19 15 GLY B CA 1
ATOM 1596 C C . GLY B 1 15 ? -4.16 1.334 -6.953 1 96.19 15 GLY B C 1
ATOM 1597 O O . GLY B 1 15 ? -5.234 1.614 -7.488 1 96.19 15 GLY B O 1
ATOM 1598 N N . LEU B 1 16 ? -3.914 1.481 -5.715 1 97.12 16 LEU B N 1
ATOM 1599 C CA . LEU B 1 16 ? -4.941 2.016 -4.828 1 97.12 16 LEU B CA 1
ATOM 1600 C C . LEU B 1 16 ? -5.328 3.434 -5.234 1 97.12 16 LEU B C 1
ATOM 1602 O O . LEU B 1 16 ? -6.512 3.785 -5.227 1 97.12 16 LEU B O 1
ATOM 1606 N N . TYR B 1 17 ? -4.355 4.199 -5.566 1 97.62 17 TYR B N 1
ATOM 1607 C CA . TYR B 1 17 ? -4.609 5.582 -5.965 1 97.62 17 TYR B CA 1
ATOM 1608 C C . TYR B 1 17 ? -5.418 5.637 -7.254 1 97.62 17 TYR B C 1
ATOM 1610 O O . TYR B 1 17 ? -6.293 6.492 -7.414 1 97.62 17 TYR B O 1
ATOM 1618 N N . LYS B 1 18 ? -5.102 4.711 -8.156 1 96.94 18 LYS B N 1
ATOM 1619 C CA . LYS B 1 18 ? -5.867 4.625 -9.398 1 96.94 18 LYS B CA 1
ATOM 1620 C C . LYS B 1 18 ? -7.34 4.352 -9.117 1 96.94 18 LYS B C 1
ATOM 1622 O O . LYS B 1 18 ? -8.219 4.988 -9.703 1 96.94 18 LYS B O 1
ATOM 1627 N N . GLN B 1 19 ? -7.566 3.406 -8.219 1 95.12 19 GLN B N 1
ATOM 1628 C CA . GLN B 1 19 ? -8.945 3.084 -7.863 1 95.12 19 GLN B CA 1
ATOM 1629 C C . GLN B 1 19 ? -9.617 4.258 -7.16 1 95.12 19 GLN B C 1
ATOM 1631 O O . GLN B 1 19 ? -10.797 4.527 -7.391 1 95.12 19 GLN B O 1
ATOM 1636 N N . PHE B 1 20 ? -8.883 4.984 -6.344 1 96.62 20 PHE B N 1
ATOM 1637 C CA . PHE B 1 20 ? -9.375 6.148 -5.613 1 96.62 20 PHE B CA 1
ATOM 1638 C C . PHE B 1 20 ? -9.805 7.25 -6.574 1 96.62 20 PHE B C 1
ATOM 1640 O O . PHE B 1 20 ? -10.914 7.781 -6.465 1 96.62 20 PHE B O 1
ATOM 1647 N N . LYS B 1 21 ? -8.992 7.492 -7.5 1 96.5 21 LYS B N 1
ATOM 1648 C CA . LYS B 1 21 ? -9.273 8.547 -8.469 1 96.5 21 LYS B CA 1
ATOM 1649 C C . LYS B 1 21 ? -10.469 8.188 -9.344 1 96.5 21 LYS B C 1
ATOM 1651 O O . LYS B 1 21 ? -11.25 9.062 -9.727 1 96.5 21 LYS B O 1
ATOM 1656 N N . ALA B 1 22 ? -10.602 6.93 -9.609 1 94.25 22 ALA B N 1
ATOM 1657 C CA . ALA B 1 22 ? -11.695 6.449 -10.453 1 94.25 22 ALA B CA 1
ATOM 1658 C C . ALA B 1 22 ? -12.969 6.242 -9.641 1 94.25 22 ALA B C 1
ATOM 1660 O O . ALA B 1 22 ? -14.023 5.91 -10.195 1 94.25 22 ALA B O 1
ATOM 1661 N N . ARG B 1 23 ? -12.906 6.473 -8.258 1 93.62 23 ARG B N 1
ATOM 1662 C CA . ARG B 1 23 ? -14.016 6.293 -7.328 1 93.62 23 ARG B CA 1
ATOM 1663 C C . ARG B 1 23 ? -14.602 4.887 -7.441 1 93.62 23 ARG B C 1
ATOM 1665 O O . ARG B 1 23 ? -15.82 4.711 -7.402 1 93.62 23 ARG B O 1
ATOM 1672 N N . ARG B 1 24 ? -13.68 3.936 -7.719 1 91.69 24 ARG B N 1
ATOM 1673 C CA . ARG B 1 24 ? -14.094 2.541 -7.793 1 91.69 24 ARG B CA 1
ATOM 1674 C C . ARG B 1 24 ? -13.961 1.852 -6.441 1 91.69 24 ARG B C 1
ATOM 1676 O O . ARG B 1 24 ? -12.953 2.025 -5.75 1 91.69 24 ARG B O 1
ATOM 1683 N N . PHE B 1 25 ? -14.977 1.178 -6.02 1 89.94 25 PHE B N 1
ATOM 1684 C CA . PHE B 1 25 ? -15.023 0.318 -4.84 1 89.94 25 PHE B CA 1
ATOM 1685 C C . PHE B 1 25 ? -15.023 1.15 -3.564 1 89.94 25 PHE B C 1
ATOM 1687 O O . PHE B 1 25 ? -14.586 0.684 -2.512 1 89.94 25 PHE B O 1
ATOM 1694 N N . CYS B 1 26 ? -15.367 2.387 -3.648 1 92 26 CYS B N 1
ATOM 1695 C CA . CYS B 1 26 ? -15.422 3.219 -2.451 1 92 26 CYS B CA 1
ATOM 1696 C C . CYS B 1 26 ? -16.578 2.793 -1.548 1 92 26 CYS B C 1
ATOM 1698 O O . CYS B 1 26 ? -17.656 2.441 -2.031 1 92 26 CYS B O 1
ATOM 1700 N N . ASP B 1 27 ? -16.344 2.848 -0.286 1 90 27 ASP B N 1
ATOM 1701 C CA . ASP B 1 27 ? -17.375 2.381 0.633 1 90 27 ASP B CA 1
ATOM 1702 C C . ASP B 1 27 ? -17.594 3.379 1.769 1 90 27 ASP B C 1
ATOM 1704 O O . ASP B 1 27 ? -18.234 3.059 2.768 1 90 27 ASP B O 1
ATOM 1708 N N . VAL B 1 28 ? -17.078 4.598 1.654 1 92.62 28 VAL B N 1
ATOM 1709 C CA . VAL B 1 28 ? -17.312 5.656 2.631 1 92.62 28 VAL B CA 1
ATOM 1710 C C . VAL B 1 28 ? -17.25 7.02 1.943 1 92.62 28 VAL B C 1
ATOM 1712 O O . VAL B 1 28 ? -16.469 7.211 0.998 1 92.62 28 VAL B O 1
ATOM 1715 N N . ILE B 1 29 ? -18.047 7.863 2.389 1 94.75 29 ILE B N 1
ATOM 1716 C CA . ILE B 1 29 ? -18.031 9.25 1.938 1 94.75 29 ILE B CA 1
ATOM 1717 C C . ILE B 1 29 ? -17.625 10.164 3.094 1 94.75 29 ILE B C 1
ATOM 1719 O O . ILE B 1 29 ? -18.281 10.188 4.137 1 94.75 29 ILE B O 1
ATOM 1723 N N . LEU B 1 30 ? -16.594 10.867 2.914 1 94.81 30 LEU B N 1
ATOM 1724 C CA . LEU B 1 30 ? -16.109 11.828 3.908 1 94.81 30 LEU B CA 1
ATOM 1725 C C . LEU B 1 30 ? -16.609 13.234 3.582 1 94.81 30 LEU B C 1
ATOM 1727 O O . LEU B 1 30 ? -16.375 13.734 2.479 1 94.81 30 LEU B O 1
ATOM 1731 N N . LEU B 1 31 ? -17.281 13.797 4.543 1 95.25 31 LEU B N 1
ATOM 1732 C CA . LEU B 1 31 ? -17.844 15.133 4.355 1 95.25 31 LEU B CA 1
ATOM 1733 C C . LEU B 1 31 ? -17.031 16.188 5.098 1 95.25 31 LEU B C 1
ATOM 1735 O O . LEU B 1 31 ? -16.781 16.047 6.301 1 95.25 31 LEU B O 1
ATOM 1739 N N . PHE B 1 32 ? -16.625 17.094 4.32 1 93.25 32 PHE B N 1
ATOM 1740 C CA . PHE B 1 32 ? -15.961 18.266 4.891 1 93.25 32 PHE B CA 1
ATOM 1741 C C . PHE B 1 32 ? -16.875 19.484 4.855 1 93.25 32 PHE B C 1
ATOM 1743 O O . PHE B 1 32 ? -18.094 19.344 4.809 1 93.25 32 PHE B O 1
ATOM 1750 N N . GLU B 1 33 ? -16.375 20.719 4.965 1 89.69 33 GLU B N 1
ATOM 1751 C CA . GLU B 1 33 ? -17.219 21.906 5.043 1 89.69 33 GLU B CA 1
ATOM 1752 C C . GLU B 1 33 ? -18.078 22.047 3.789 1 89.69 33 GLU B C 1
ATOM 1754 O O . GLU B 1 33 ? -19.297 22.188 3.879 1 89.69 33 GLU B O 1
ATOM 1759 N N . LYS B 1 34 ? -17.469 21.953 2.637 1 91.75 34 LYS B N 1
ATOM 1760 C CA . LYS B 1 34 ? -18.188 22.156 1.384 1 91.75 34 LYS B CA 1
ATOM 1761 C C . LYS B 1 34 ? -17.859 21.062 0.369 1 91.75 34 LYS B C 1
ATOM 1763 O O . LYS B 1 34 ? -18.344 21.109 -0.769 1 91.75 34 LYS B O 1
ATOM 1768 N N . THR B 1 35 ? -17.047 20.141 0.76 1 93 35 THR B N 1
ATOM 1769 C CA . THR B 1 35 ? -16.609 19.125 -0.186 1 93 35 THR B CA 1
ATOM 1770 C C . THR B 1 35 ? -16.797 17.734 0.39 1 93 35 THR B C 1
ATOM 1772 O O . THR B 1 35 ? -16.922 17.562 1.605 1 93 35 THR B O 1
ATOM 1775 N N . GLU B 1 36 ? -16.891 16.828 -0.541 1 94.94 36 GLU B N 1
ATOM 1776 C CA . GLU B 1 36 ? -16.969 15.422 -0.143 1 94.94 36 GLU B CA 1
ATOM 1777 C C . GLU B 1 36 ? -15.938 14.578 -0.891 1 94.94 36 GLU B C 1
ATOM 1779 O O . GLU B 1 36 ? -15.586 14.891 -2.029 1 94.94 36 GLU B O 1
ATOM 1784 N N . VAL B 1 37 ? -15.422 13.578 -0.234 1 96 37 VAL B N 1
ATOM 1785 C CA . VAL B 1 37 ? -14.461 12.656 -0.829 1 96 37 VAL B CA 1
ATOM 1786 C C . VAL B 1 37 ? -14.922 11.219 -0.613 1 96 37 VAL B C 1
ATOM 1788 O O . VAL B 1 37 ? -15.211 10.812 0.516 1 96 37 VAL B O 1
ATOM 1791 N N . LYS B 1 38 ? -15.078 10.523 -1.694 1 95.81 38 LYS B N 1
ATOM 1792 C CA . LYS B 1 38 ? -15.312 9.086 -1.591 1 95.81 38 LYS B CA 1
ATOM 1793 C C . LYS B 1 38 ? -13.992 8.328 -1.421 1 95.81 38 LYS B C 1
ATOM 1795 O O . LYS B 1 38 ? -13.023 8.594 -2.137 1 95.81 38 LYS B O 1
ATOM 1800 N N . ALA B 1 39 ? -13.953 7.438 -0.44 1 95.75 39 ALA B N 1
ATOM 1801 C CA . ALA B 1 39 ? -12.703 6.75 -0.132 1 95.75 39 ALA B CA 1
ATOM 1802 C C . ALA B 1 39 ? -12.953 5.301 0.262 1 95.75 39 ALA B C 1
ATOM 1804 O O . ALA B 1 39 ? -14.086 4.809 0.166 1 95.75 39 ALA B O 1
ATOM 1805 N N . HIS B 1 40 ? -11.953 4.578 0.536 1 95 40 HIS B N 1
ATOM 1806 C CA . HIS B 1 40 ? -12.016 3.186 0.963 1 95 40 HIS 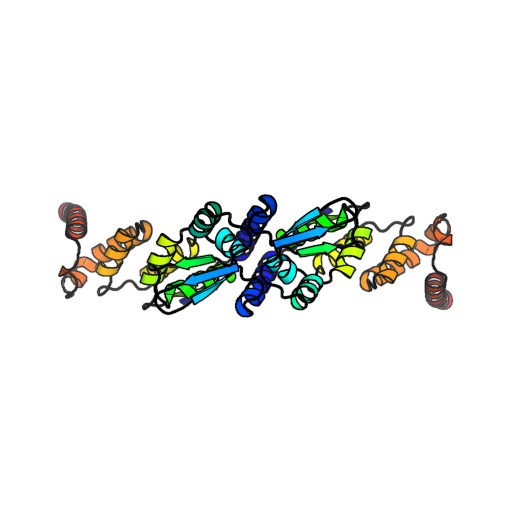B CA 1
ATOM 1807 C C . HIS B 1 40 ? -11.703 3.051 2.451 1 95 40 HIS B C 1
ATOM 1809 O O . HIS B 1 40 ? -10.633 3.455 2.906 1 95 40 HIS B O 1
ATOM 1815 N N . LYS B 1 41 ? -12.594 2.434 3.182 1 94.25 41 LYS B N 1
ATOM 1816 C CA . LYS B 1 41 ? -12.406 2.258 4.617 1 94.25 41 LYS B CA 1
ATOM 1817 C C . LYS B 1 41 ? -11.109 1.508 4.918 1 94.25 41 LYS B C 1
ATOM 1819 O O . LYS B 1 41 ? -10.383 1.86 5.848 1 94.25 41 LYS B O 1
ATOM 1824 N N . VAL B 1 42 ? -10.82 0.508 4.105 1 94.31 42 VAL B N 1
ATOM 1825 C CA . VAL B 1 42 ? -9.664 -0.346 4.367 1 94.31 42 VAL B CA 1
ATOM 1826 C C . VAL B 1 42 ? -8.383 0.473 4.258 1 94.31 42 VAL B C 1
ATOM 1828 O O . VAL B 1 42 ? -7.457 0.296 5.051 1 94.31 42 VAL B O 1
ATOM 1831 N N . VAL B 1 43 ? -8.289 1.383 3.281 1 96.5 43 VAL B N 1
ATOM 1832 C CA . VAL B 1 43 ? -7.105 2.211 3.096 1 96.5 43 VAL B CA 1
ATOM 1833 C C . VAL B 1 43 ? -6.996 3.225 4.23 1 96.5 43 VAL B C 1
ATOM 1835 O O . VAL B 1 43 ? -5.934 3.381 4.836 1 96.5 43 VAL B O 1
ATOM 1838 N N . LEU B 1 44 ? -8.117 3.855 4.543 1 95.06 44 LEU B N 1
ATOM 1839 C CA . LEU B 1 44 ? -8.125 4.867 5.594 1 95.06 44 LEU B CA 1
ATOM 1840 C C . LEU B 1 44 ? -7.777 4.25 6.945 1 95.06 44 LEU B C 1
ATOM 1842 O O . LEU B 1 44 ? -6.988 4.816 7.703 1 95.06 44 LEU B O 1
ATOM 1846 N N . ALA B 1 45 ? -8.359 3.1 7.215 1 93.69 45 ALA B N 1
ATOM 1847 C CA . ALA B 1 45 ? -8.094 2.41 8.477 1 93.69 45 ALA B CA 1
ATOM 1848 C C . ALA B 1 45 ? -6.641 1.947 8.555 1 93.69 45 ALA B C 1
ATOM 1850 O O . ALA B 1 45 ? -6.07 1.846 9.641 1 93.69 45 ALA B O 1
ATOM 1851 N N . SER B 1 46 ? -6.039 1.706 7.426 1 94.44 46 SER B N 1
ATOM 1852 C CA . SER B 1 46 ? -4.652 1.258 7.367 1 94.44 46 SER B CA 1
ATOM 1853 C C . SER B 1 46 ? -3.686 2.422 7.562 1 94.44 46 SER B C 1
ATOM 1855 O O . SER B 1 46 ? -2.586 2.24 8.086 1 94.44 46 SER B O 1
ATOM 1857 N N . ALA B 1 47 ? -4.086 3.59 7.215 1 92.5 47 ALA B N 1
ATOM 1858 C CA . ALA B 1 47 ? -3.184 4.738 7.211 1 92.5 47 ALA B CA 1
ATOM 1859 C C . ALA B 1 47 ? -3.377 5.59 8.461 1 92.5 47 ALA B C 1
ATOM 1861 O O . ALA B 1 47 ? -2.482 6.344 8.852 1 92.5 47 ALA B O 1
ATOM 1862 N N . SER B 1 48 ? -4.508 5.492 9.117 1 91.25 48 SER B N 1
ATOM 1863 C CA . SER B 1 48 ? -4.867 6.379 10.219 1 91.25 48 SER B CA 1
ATOM 1864 C C . SER B 1 48 ? -5.512 5.605 11.359 1 91.25 48 SER B C 1
ATOM 1866 O O . SER B 1 48 ? -6.5 4.895 11.156 1 91.25 48 SER B O 1
ATOM 1868 N N . ARG B 1 49 ? -5.059 5.809 12.562 1 90.75 49 ARG B N 1
ATOM 1869 C CA . ARG B 1 49 ? -5.613 5.16 13.742 1 90.75 49 ARG B CA 1
ATOM 1870 C C . ARG B 1 49 ? -7.012 5.691 14.055 1 90.75 49 ARG B C 1
ATOM 1872 O O . ARG B 1 49 ? -7.859 4.957 14.562 1 90.75 49 ARG B O 1
ATOM 1879 N N . TYR B 1 50 ? -7.168 6.949 13.75 1 90.62 50 TYR B N 1
ATOM 1880 C CA . TYR B 1 50 ? -8.477 7.555 13.945 1 90.62 50 TYR B CA 1
ATOM 1881 C C . TYR B 1 50 ? -9.547 6.82 13.141 1 90.62 50 TYR B C 1
ATOM 1883 O O . TYR B 1 50 ? -10.57 6.41 13.688 1 90.62 50 TYR B O 1
ATOM 1891 N N . PHE B 1 51 ? -9.273 6.613 11.906 1 91.81 51 PHE B N 1
ATOM 1892 C CA . PHE B 1 51 ? -10.234 5.934 11.047 1 91.81 51 PHE B CA 1
ATOM 1893 C C . PHE B 1 51 ? -10.352 4.461 11.422 1 91.81 51 PHE B C 1
ATOM 1895 O O . PHE B 1 51 ? -11.438 3.881 11.352 1 91.81 51 PHE B O 1
ATOM 1902 N N . ASP B 1 52 ? -9.273 3.857 11.781 1 92 52 ASP B N 1
ATOM 1903 C CA . ASP B 1 52 ? -9.305 2.467 12.227 1 92 52 ASP B CA 1
ATOM 1904 C C . ASP B 1 52 ? -10.258 2.289 13.398 1 92 52 ASP B C 1
ATOM 1906 O O . ASP B 1 52 ? -11.102 1.389 13.391 1 92 52 ASP B O 1
ATOM 1910 N N . ALA B 1 53 ? -10.156 3.152 14.352 1 88.38 53 ALA B N 1
ATOM 1911 C CA . ALA B 1 53 ? -11.016 3.111 15.531 1 88.38 53 ALA B CA 1
ATOM 1912 C C . ALA B 1 53 ? -12.461 3.455 15.18 1 88.38 53 ALA B C 1
ATOM 1914 O O . ALA B 1 53 ? -13.391 2.803 15.648 1 88.38 53 ALA B O 1
ATOM 1915 N N . MET B 1 54 ? -12.602 4.426 14.367 1 86.88 54 MET B N 1
ATOM 1916 C CA . MET B 1 54 ? -13.93 4.906 14 1 86.88 54 MET B CA 1
ATOM 1917 C C . MET B 1 54 ? -14.727 3.814 13.297 1 86.88 54 MET B C 1
ATOM 1919 O O . MET B 1 54 ? -15.914 3.621 13.586 1 86.88 54 MET B O 1
ATOM 1923 N N . PHE B 1 55 ? -14.078 3.105 12.375 1 88.19 55 PHE B N 1
ATOM 1924 C CA . PHE B 1 55 ? -14.789 2.113 11.57 1 88.19 55 PHE B CA 1
ATOM 1925 C C . PHE B 1 55 ? -14.922 0.798 12.336 1 88.19 55 PHE B C 1
ATOM 1927 O O . PHE B 1 55 ? -15.641 -0.103 11.906 1 88.19 55 PHE B O 1
ATOM 1934 N N . SER B 1 56 ? -14.125 0.567 13.305 1 81.62 56 SER B N 1
ATOM 1935 C CA . SER B 1 56 ? -14.242 -0.647 14.102 1 81.62 56 SER B CA 1
ATOM 1936 C C . SER B 1 56 ? -15.562 -0.694 14.859 1 81.62 56 SER B C 1
ATOM 1938 O O . SER B 1 56 ? -16.125 -1.771 15.07 1 81.62 56 SER B O 1
ATOM 1940 N N . ASP B 1 57 ? -16.031 0.474 15.367 1 67.81 57 ASP B N 1
ATOM 1941 C CA . ASP B 1 57 ? -17.25 0.537 16.172 1 67.81 57 ASP B CA 1
ATOM 1942 C C . ASP B 1 57 ? -18.5 0.329 15.32 1 67.81 57 ASP B C 1
ATOM 1944 O O . ASP B 1 57 ? -19.562 -0.019 15.836 1 67.81 57 ASP B O 1
ATOM 1948 N N . HIS B 1 58 ? -18.453 0.652 14.133 1 61.16 58 HIS B N 1
ATOM 1949 C CA . HIS B 1 58 ? -19.656 0.628 13.305 1 61.16 58 HIS B CA 1
ATOM 1950 C C . HIS B 1 58 ? -19.594 -0.484 12.266 1 61.16 58 HIS B C 1
ATOM 1952 O O . HIS B 1 58 ? -20.297 -0.445 11.258 1 61.16 58 HIS B O 1
ATOM 1958 N N . PHE B 1 59 ? -19.359 -1.641 12.719 1 52.16 59 PHE B N 1
ATOM 1959 C CA . PHE B 1 59 ? -19.109 -2.764 11.82 1 52.16 59 PHE B CA 1
ATOM 1960 C C . PHE B 1 59 ? -20.219 -2.877 10.773 1 52.16 59 PHE B C 1
ATOM 1962 O O . PHE B 1 59 ? -20.703 -3.975 10.508 1 52.16 59 PHE B O 1
ATOM 1969 N N . SER B 1 60 ? -21 -1.798 10.633 1 50.34 60 SER B N 1
ATOM 1970 C CA . SER B 1 60 ? -22 -2.24 9.664 1 50.34 60 SER B CA 1
ATOM 1971 C C . SER B 1 60 ? -21.406 -2.336 8.266 1 50.34 60 SER B C 1
ATOM 1973 O O . SER B 1 60 ? -20.812 -1.375 7.773 1 50.34 60 SER B O 1
ATOM 1975 N N . ASP B 1 61 ? -21.109 -3.588 7.785 1 50.88 61 ASP B N 1
ATOM 1976 C CA . ASP B 1 61 ? -20.5 -4.16 6.59 1 50.88 61 ASP B CA 1
ATOM 1977 C C . ASP B 1 61 ? -20.688 -3.246 5.383 1 50.88 61 ASP B C 1
ATOM 1979 O O . ASP B 1 61 ? -19.75 -3.027 4.609 1 50.88 61 ASP B O 1
ATOM 1983 N N . CYS B 1 62 ? -22 -3.354 4.762 1 49.97 62 CYS B N 1
ATOM 1984 C CA . CYS B 1 62 ? -22.297 -3.197 3.344 1 49.97 62 CYS B CA 1
ATOM 1985 C C . CYS B 1 62 ? -22.656 -1.75 3.016 1 49.97 62 CYS B C 1
ATOM 1987 O O . CYS B 1 62 ? -22.812 -1.395 1.847 1 49.97 62 CYS B O 1
ATOM 1989 N N . GLU B 1 63 ? -22.828 -0.772 4.035 1 57.31 63 GLU B N 1
ATOM 1990 C CA . GLU B 1 63 ? -23.438 0.458 3.545 1 57.31 63 GLU B CA 1
ATOM 1991 C C . GLU B 1 63 ? -22.422 1.607 3.531 1 57.31 63 GLU B C 1
ATOM 1993 O O . GLU B 1 63 ? -21.516 1.654 4.363 1 57.31 63 GLU B O 1
ATOM 1998 N N . GLN B 1 64 ? -22.469 2.1 2.283 1 65.44 64 GLN B N 1
ATOM 1999 C CA . GLN B 1 64 ? -21.75 3.359 2.172 1 65.44 64 GLN B CA 1
ATOM 2000 C C . GLN B 1 64 ? -22.094 4.301 3.32 1 65.44 64 GLN B C 1
ATOM 2002 O O . GLN B 1 64 ? -23.25 4.699 3.475 1 65.44 64 GLN B O 1
ATOM 2007 N N . GLU B 1 65 ? -21.125 4.516 4.176 1 80.56 65 GLU B N 1
ATOM 2008 C CA . GLU B 1 65 ? -21.281 5.344 5.367 1 80.56 65 GLU B CA 1
ATOM 2009 C C . GLU B 1 65 ? -20.781 6.766 5.117 1 80.56 65 GLU B C 1
ATOM 2011 O O . GLU B 1 65 ? -19.844 6.973 4.355 1 80.56 65 GLU B O 1
ATOM 2016 N N . LYS B 1 66 ? -21.625 7.664 5.574 1 88.75 66 LYS B N 1
ATOM 2017 C CA . LYS B 1 66 ? -21.188 9.055 5.531 1 88.75 66 LYS B CA 1
ATOM 2018 C C . LYS B 1 66 ? -20.547 9.477 6.855 1 88.75 66 LYS B C 1
ATOM 2020 O O . LYS B 1 66 ? -21.109 9.227 7.926 1 88.75 66 LYS B O 1
ATOM 2025 N N . VAL B 1 67 ? -19.375 9.977 6.789 1 90.81 67 VAL B N 1
ATOM 2026 C CA . VAL B 1 67 ? -18.641 10.414 7.969 1 90.81 67 VAL B CA 1
ATOM 2027 C C . VAL B 1 67 ? -18.359 11.914 7.879 1 90.81 67 VAL B C 1
ATOM 2029 O O . VAL B 1 67 ? -17.766 12.383 6.906 1 90.81 67 VAL B O 1
ATOM 2032 N N . GLU B 1 68 ? -18.766 12.68 8.859 1 91.5 68 GLU B N 1
ATOM 2033 C CA . GLU B 1 68 ? -18.516 14.117 8.898 1 91.5 68 GLU B CA 1
ATOM 2034 C C . GLU B 1 68 ? -17.25 14.438 9.672 1 91.5 68 GLU B C 1
ATOM 2036 O O . GLU B 1 68 ? -17.047 13.961 10.789 1 91.5 68 GLU B O 1
ATOM 2041 N N . LEU B 1 69 ? -16.438 15.18 9.039 1 91.69 69 LEU B N 1
ATOM 2042 C CA . LEU B 1 69 ? -15.188 15.633 9.656 1 91.69 69 LEU B CA 1
ATOM 2043 C C . LEU B 1 69 ? -15.117 17.156 9.68 1 91.69 69 LEU B C 1
ATOM 2045 O O . LEU B 1 69 ? -14.273 17.75 9 1 91.69 69 LEU B O 1
ATOM 2049 N N . PRO B 1 70 ? -15.836 17.766 10.523 1 83.25 70 PRO B N 1
ATOM 2050 C CA . PRO B 1 70 ? -15.945 19.234 10.539 1 83.25 70 PRO B CA 1
ATOM 2051 C C . PRO B 1 70 ? -14.664 19.922 10.992 1 83.25 70 PRO B C 1
ATOM 2053 O O . PRO B 1 70 ? -14.461 21.094 10.711 1 83.25 70 PRO B O 1
ATOM 2056 N N . ALA B 1 71 ? -13.812 19.188 11.648 1 83.12 71 ALA B N 1
ATOM 2057 C CA . ALA B 1 71 ? -12.57 19.766 12.156 1 83.12 71 ALA B CA 1
ATOM 2058 C C . ALA B 1 71 ? -11.578 20 11.023 1 83.12 71 ALA B C 1
ATOM 2060 O O . ALA B 1 71 ? -10.578 20.703 11.211 1 83.12 71 ALA B O 1
ATOM 2061 N N . LEU B 1 72 ? -11.906 19.422 9.906 1 90.31 72 LEU B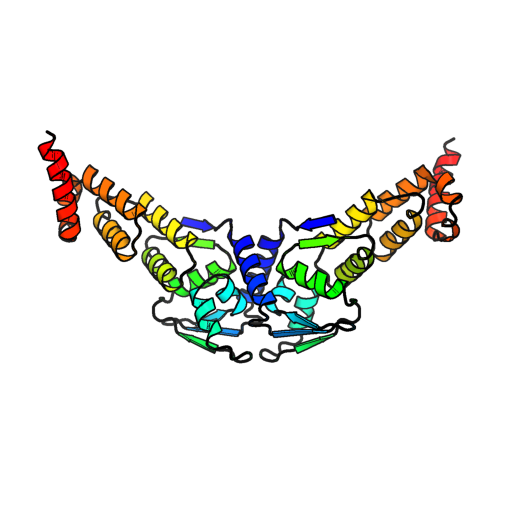 N 1
ATOM 2062 C CA . LEU B 1 72 ? -11.008 19.562 8.758 1 90.31 72 LEU B CA 1
ATOM 2063 C C . LEU B 1 72 ? -11.641 20.453 7.691 1 90.31 72 LEU B C 1
ATOM 2065 O O . LEU B 1 72 ? -12.789 20.234 7.297 1 90.31 72 LEU B O 1
ATOM 2069 N N . ASP B 1 73 ? -10.883 21.484 7.281 1 90.88 73 ASP B N 1
ATOM 2070 C CA . ASP B 1 73 ? -11.414 22.375 6.25 1 90.88 73 ASP B CA 1
ATOM 2071 C C . ASP B 1 73 ? -11.344 21.734 4.871 1 90.88 73 ASP B C 1
ATOM 2073 O O . ASP B 1 73 ? -10.797 20.625 4.723 1 90.88 73 ASP B O 1
ATOM 2077 N N . ASP B 1 74 ? -11.836 22.453 3.834 1 93.38 74 ASP B N 1
ATOM 2078 C CA . ASP B 1 74 ? -12.055 21.891 2.5 1 93.38 74 ASP B CA 1
ATOM 2079 C C . ASP B 1 74 ? -10.727 21.688 1.767 1 93.38 74 ASP B C 1
ATOM 2081 O O . ASP B 1 74 ? -10.672 20.984 0.758 1 93.38 74 ASP B O 1
ATOM 2085 N N . LYS B 1 75 ? -9.695 22.281 2.264 1 91.88 75 LYS B N 1
ATOM 2086 C CA . LYS B 1 75 ? -8.398 22.109 1.626 1 91.88 75 LYS B CA 1
ATOM 2087 C C . LYS B 1 75 ? -7.566 21.047 2.344 1 91.88 75 LYS B C 1
ATOM 2089 O O . LYS B 1 75 ? -7.004 20.156 1.707 1 91.88 75 LYS B O 1
ATOM 2094 N N . THR B 1 76 ? -7.574 21.047 3.639 1 93.12 76 THR B N 1
ATOM 2095 C CA . THR B 1 76 ? -6.738 20.188 4.461 1 93.12 76 THR B CA 1
ATOM 2096 C C . THR B 1 76 ? -7.27 18.75 4.449 1 93.12 76 THR B C 1
ATOM 2098 O O . THR B 1 76 ? -6.496 17.797 4.324 1 93.12 76 THR B O 1
ATOM 2101 N N . GLY B 1 77 ? -8.562 18.609 4.59 1 94.25 77 GLY B N 1
ATOM 2102 C CA . GLY B 1 77 ? -9.172 17.281 4.629 1 94.25 77 GLY B CA 1
ATOM 2103 C C . GLY B 1 77 ? -8.828 16.438 3.418 1 94.25 77 GLY B C 1
ATOM 2104 O O . GLY B 1 77 ? -8.172 15.398 3.545 1 94.25 77 GLY B O 1
ATOM 2105 N N . PRO B 1 78 ? -9.18 16.953 2.25 1 95.56 78 PRO B N 1
ATOM 2106 C CA . PRO B 1 78 ? -8.883 16.203 1.021 1 95.56 78 PRO B CA 1
ATOM 2107 C C . PRO B 1 78 ? -7.387 15.969 0.827 1 95.56 78 PRO B C 1
ATOM 2109 O O . PRO B 1 78 ? -6.984 14.906 0.348 1 95.56 78 PRO B O 1
ATOM 2112 N N . ALA B 1 79 ? -6.539 16.891 1.219 1 95.12 79 ALA B N 1
ATOM 2113 C CA . ALA B 1 79 ? -5.094 16.719 1.089 1 95.12 79 ALA B CA 1
ATOM 2114 C C . ALA B 1 79 ? -4.59 15.578 1.961 1 95.12 79 ALA B C 1
ATOM 2116 O O . ALA B 1 79 ? -3.754 14.781 1.529 1 95.12 79 ALA B O 1
ATOM 2117 N N . LEU B 1 80 ? -5.102 15.508 3.148 1 95.44 80 LEU B N 1
ATOM 2118 C CA . LEU B 1 80 ? -4.684 14.461 4.066 1 95.44 80 LEU B CA 1
ATOM 2119 C C . LEU B 1 80 ? -5.195 13.102 3.607 1 95.44 80 LEU B C 1
ATOM 2121 O O . LEU B 1 80 ? -4.504 12.086 3.756 1 95.44 80 LEU B O 1
ATOM 2125 N N . ILE B 1 81 ? -6.402 13.062 3.062 1 96.44 81 ILE B N 1
ATOM 2126 C CA . ILE B 1 81 ? -6.938 11.812 2.523 1 96.44 81 ILE B CA 1
ATOM 2127 C C . ILE B 1 81 ? -6.078 11.352 1.351 1 96.44 81 ILE B C 1
ATOM 2129 O O . ILE B 1 81 ? -5.73 10.172 1.258 1 96.44 81 ILE B O 1
ATOM 2133 N N . GLU B 1 82 ? -5.742 12.281 0.49 1 96.19 82 GLU B N 1
ATOM 2134 C CA . GLU B 1 82 ? -4.879 11.93 -0.634 1 96.19 82 GLU B CA 1
ATOM 2135 C C . GLU B 1 82 ? -3.518 11.438 -0.15 1 96.19 82 GLU B C 1
ATOM 2137 O O . GLU B 1 82 ? -2.939 10.516 -0.735 1 96.19 82 GLU B O 1
ATOM 2142 N N . PHE B 1 83 ? -3.014 12.031 0.876 1 96.5 83 PHE B N 1
ATOM 2143 C CA . PHE B 1 83 ? -1.762 11.578 1.468 1 96.5 83 PHE B CA 1
ATOM 2144 C C . PHE B 1 83 ? -1.873 10.133 1.931 1 96.5 83 PHE B C 1
ATOM 2146 O O . PHE B 1 83 ? -0.913 9.367 1.826 1 96.5 83 PHE B O 1
ATOM 2153 N N . ALA B 1 84 ? -2.982 9.789 2.473 1 95.88 84 ALA B N 1
ATOM 2154 C CA . ALA B 1 84 ? -3.201 8.414 2.922 1 95.88 84 ALA B CA 1
ATOM 2155 C C . ALA B 1 84 ? -3.025 7.426 1.771 1 95.88 84 ALA B C 1
ATOM 2157 O O . ALA B 1 84 ? -2.58 6.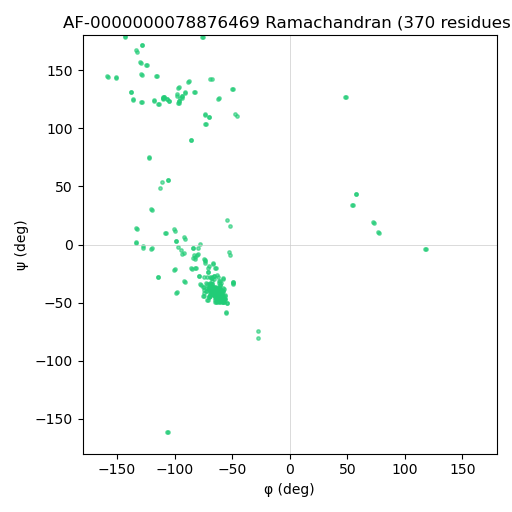293 1.979 1 95.88 84 ALA B O 1
ATOM 2158 N N . TYR B 1 85 ? -3.303 7.863 0.57 1 96.88 85 TYR B N 1
ATOM 2159 C CA . TYR B 1 85 ? -3.221 6.988 -0.594 1 96.88 85 TYR B CA 1
ATOM 2160 C C . TYR B 1 85 ? -1.835 7.051 -1.225 1 96.88 85 TYR B C 1
ATOM 2162 O O . TYR B 1 85 ? -1.37 6.07 -1.812 1 96.88 85 TYR B O 1
ATOM 2170 N N . THR B 1 86 ? -1.186 8.188 -1.15 1 96.25 86 THR B N 1
ATOM 2171 C CA . THR B 1 86 ? -0.015 8.391 -1.996 1 96.25 86 THR B CA 1
ATOM 2172 C C . THR B 1 86 ? 1.249 8.516 -1.149 1 96.25 86 THR B C 1
ATOM 2174 O O . THR B 1 86 ? 2.355 8.266 -1.636 1 96.25 86 THR B O 1
ATOM 2177 N N . GLY B 1 87 ? 1.108 8.984 0.056 1 95.69 87 GLY B N 1
ATOM 2178 C CA . GLY B 1 87 ? 2.262 9.312 0.879 1 95.69 87 GLY B CA 1
ATOM 2179 C C . GLY B 1 87 ? 2.916 10.625 0.495 1 95.69 87 GLY B C 1
ATOM 2180 O O . GLY B 1 87 ? 4 10.953 0.983 1 95.69 87 GLY B O 1
ATOM 2181 N N . LYS B 1 88 ? 2.24 11.367 -0.362 1 96.44 88 LYS B N 1
ATOM 2182 C CA . LYS B 1 88 ? 2.773 12.641 -0.833 1 96.44 88 LYS B CA 1
ATOM 2183 C C . LYS B 1 88 ? 1.895 13.805 -0.385 1 96.44 88 LYS B C 1
ATOM 2185 O O . LYS B 1 88 ? 0.667 13.688 -0.361 1 96.44 88 LYS B O 1
ATOM 2190 N N . ILE B 1 89 ? 2.547 14.938 -0.088 1 96.06 89 ILE B N 1
ATOM 2191 C CA . ILE B 1 89 ? 1.77 16.109 0.324 1 96.06 89 ILE B CA 1
ATOM 2192 C C . ILE B 1 89 ? 2.582 17.375 0.094 1 96.06 89 ILE B C 1
ATOM 2194 O O . ILE B 1 89 ? 3.809 17.375 0.231 1 96.06 89 ILE B O 1
ATOM 2198 N N . ASP B 1 90 ? 1.886 18.406 -0.288 1 96.31 90 ASP B N 1
ATOM 2199 C CA . ASP B 1 90 ? 2.496 19.734 -0.443 1 96.31 90 ASP B CA 1
ATOM 2200 C C . ASP B 1 90 ? 2.256 20.594 0.792 1 96.31 90 ASP B C 1
ATOM 2202 O O . ASP B 1 90 ? 1.114 20.766 1.226 1 96.31 90 ASP B O 1
ATOM 2206 N N . ILE B 1 91 ? 3.301 21.125 1.296 1 95.62 91 ILE B N 1
ATOM 2207 C CA . ILE B 1 91 ? 3.203 21.984 2.463 1 95.62 91 ILE B CA 1
ATOM 2208 C C . ILE B 1 91 ? 3.498 23.438 2.061 1 95.62 91 ILE B C 1
ATOM 2210 O O . ILE B 1 91 ? 4.504 23.703 1.398 1 95.62 91 ILE B O 1
ATOM 2214 N N . THR B 1 92 ? 2.684 24.328 2.32 1 93.81 92 THR B N 1
ATOM 2215 C CA . THR B 1 92 ? 2.846 25.766 2.084 1 93.81 92 THR B CA 1
ATOM 2216 C C . THR B 1 92 ? 2.547 26.547 3.352 1 93.81 92 THR B C 1
ATOM 2218 O O . THR B 1 92 ? 2.057 26 4.336 1 93.81 92 THR B O 1
ATOM 2221 N N . GLN B 1 93 ? 2.838 27.844 3.285 1 90.5 93 GLN B N 1
ATOM 2222 C CA . GLN B 1 93 ? 2.553 28.719 4.414 1 90.5 93 GLN B CA 1
ATOM 2223 C C . GLN B 1 93 ? 1.057 28.781 4.703 1 90.5 93 GLN B C 1
ATOM 2225 O O . GLN B 1 93 ? 0.648 28.891 5.863 1 90.5 93 GLN B O 1
ATOM 2230 N N . ASP B 1 94 ? 0.25 28.547 3.732 1 91.5 94 ASP B N 1
ATOM 2231 C CA . ASP B 1 94 ? -1.193 28.734 3.844 1 91.5 94 ASP B CA 1
ATOM 2232 C C . ASP B 1 94 ? -1.858 27.484 4.434 1 91.5 94 ASP B C 1
ATOM 2234 O O . ASP B 1 94 ? -2.955 27.578 4.992 1 91.5 94 ASP B O 1
ATOM 2238 N N . ASN B 1 95 ? -1.146 26.344 4.34 1 93.62 95 ASN B N 1
ATOM 2239 C CA . ASN B 1 95 ? -1.869 25.141 4.742 1 93.62 95 ASN B CA 1
ATOM 2240 C C . ASN B 1 95 ? -1.173 24.438 5.898 1 93.62 95 ASN B C 1
ATOM 2242 O O . ASN B 1 95 ? -1.7 23.453 6.438 1 93.62 95 ASN B O 1
ATOM 2246 N N . VAL B 1 96 ? -0.017 24.922 6.328 1 93.88 96 VAL B N 1
ATOM 2247 C CA . VAL B 1 96 ? 0.803 24.234 7.316 1 93.88 96 VAL B CA 1
ATOM 2248 C C . VAL B 1 96 ? 0.022 24.094 8.625 1 93.88 96 VAL B C 1
ATOM 2250 O O . VAL B 1 96 ? 0.047 23.031 9.25 1 93.88 96 VAL B O 1
ATOM 2253 N N . LEU B 1 97 ? -0.707 25.094 9.055 1 91 97 LEU B N 1
ATOM 2254 C CA . LEU B 1 97 ? -1.46 25.031 10.305 1 91 97 LEU B CA 1
ATOM 2255 C C . LEU B 1 97 ? -2.602 24.016 10.195 1 91 97 LEU B C 1
ATOM 2257 O O . LEU B 1 97 ? -2.84 23.25 11.125 1 91 97 LEU B O 1
ATOM 2261 N N . GLY B 1 98 ? -3.236 24.047 9.094 1 92.5 98 GLY B N 1
ATOM 2262 C CA . GLY B 1 98 ? -4.297 23.094 8.867 1 92.5 98 GLY B CA 1
ATOM 2263 C C . GLY B 1 98 ? -3.805 21.656 8.859 1 92.5 98 GLY B C 1
ATOM 2264 O O . GLY B 1 98 ? -4.461 20.766 9.414 1 92.5 98 GLY B O 1
ATOM 2265 N N . LEU B 1 99 ? -2.676 21.453 8.242 1 94.19 99 LEU B N 1
ATOM 2266 C CA . LEU B 1 99 ? -2.084 20.125 8.18 1 94.19 99 LEU B CA 1
ATOM 2267 C C . LEU B 1 99 ? -1.703 19.625 9.57 1 94.19 99 LEU B C 1
ATOM 2269 O O . LEU B 1 99 ? -1.924 18.469 9.898 1 94.19 99 LEU B O 1
ATOM 2273 N N . LEU B 1 100 ? -1.162 20.531 10.398 1 92.56 100 LEU B N 1
ATOM 2274 C CA . LEU B 1 100 ? -0.812 20.156 11.766 1 92.56 100 LEU B CA 1
ATOM 2275 C C . LEU B 1 100 ? -2.059 19.797 12.562 1 92.56 100 LEU B C 1
ATOM 2277 O O . LEU B 1 100 ? -2.088 18.75 13.234 1 92.56 100 LEU B O 1
ATOM 2281 N N . ALA B 1 101 ? -3.051 20.609 12.438 1 90.69 101 ALA B N 1
ATOM 2282 C CA . ALA B 1 101 ? -4.309 20.359 13.141 1 90.69 101 ALA B CA 1
ATOM 2283 C C . ALA B 1 101 ? -4.941 19.047 12.68 1 90.69 101 ALA B C 1
ATOM 2285 O O . ALA B 1 101 ? -5.391 18.25 13.508 1 90.69 101 ALA B O 1
ATOM 2286 N N . GLY B 1 102 ? -4.965 18.844 11.398 1 92.19 102 GLY B N 1
ATOM 2287 C CA . GLY B 1 102 ? -5.547 17.625 10.844 1 92.19 102 GLY B CA 1
ATOM 2288 C C . GLY B 1 102 ? -4.793 16.375 11.227 1 92.19 102 GLY B C 1
ATOM 2289 O O . GLY B 1 102 ? -5.402 15.352 11.547 1 92.19 102 GLY B O 1
ATOM 2290 N N . SER B 1 103 ? -3.488 16.484 11.141 1 91.5 103 SER B N 1
ATOM 2291 C CA . SER B 1 103 ? -2.662 15.344 11.531 1 91.5 103 SER B CA 1
ATOM 2292 C C . SER B 1 103 ? -2.883 14.984 13 1 91.5 103 SER B C 1
ATOM 2294 O O . SER B 1 103 ? -2.906 13.805 13.352 1 91.5 103 SER B O 1
ATOM 2296 N N . ASN B 1 104 ? -2.943 16 13.867 1 87.12 104 ASN B N 1
ATOM 2297 C CA . ASN B 1 104 ? -3.234 15.773 15.281 1 87.12 104 ASN B CA 1
ATOM 2298 C C . ASN B 1 104 ? -4.609 15.148 15.477 1 87.12 104 ASN B C 1
ATOM 2300 O O . ASN B 1 104 ? -4.766 14.227 16.281 1 87.12 104 ASN B O 1
ATOM 2304 N N . PHE B 1 105 ? -5.555 15.555 14.688 1 87.38 105 PHE B N 1
ATOM 2305 C CA . PHE B 1 105 ? -6.934 15.086 14.781 1 87.38 105 PHE B CA 1
ATOM 2306 C C . PHE B 1 105 ? -7.047 13.641 14.305 1 87.38 105 PHE B C 1
ATOM 2308 O O . PHE B 1 105 ? -7.637 12.805 14.992 1 87.38 105 PHE B O 1
ATOM 2315 N N . LEU B 1 106 ? -6.453 13.305 13.117 1 88.88 106 LEU B N 1
ATOM 2316 C CA . LEU B 1 106 ? -6.605 12 12.492 1 88.88 106 LEU B CA 1
ATOM 2317 C C . LEU B 1 106 ? -5.625 10.992 13.086 1 88.88 106 LEU B C 1
ATOM 2319 O O . LEU B 1 106 ? -5.773 9.781 12.891 1 88.88 106 LEU B O 1
ATOM 2323 N N . GLN B 1 107 ? -4.797 11.438 13.82 1 83.12 107 GLN B N 1
ATOM 2324 C CA . GLN B 1 107 ? -3.799 10.57 14.43 1 83.12 107 GLN B CA 1
ATOM 2325 C C . GLN B 1 107 ? -3.168 9.648 13.391 1 83.12 107 GLN B C 1
ATOM 2327 O O . GLN B 1 107 ? -3.812 9.273 12.406 1 83.12 107 GLN B O 1
ATOM 2332 N N . GLY B 1 108 ? -1.913 9.578 13.242 1 75.38 108 GLY B N 1
ATOM 2333 C CA . GLY B 1 108 ? -1.294 8.617 12.344 1 75.38 108 GLY B CA 1
ATOM 2334 C C . GLY B 1 108 ? -0.508 9.273 11.219 1 75.38 108 GLY B C 1
ATOM 2335 O O . GLY B 1 108 ? 0.045 8.594 10.359 1 75.38 108 GLY B O 1
ATOM 2336 N N . PHE B 1 109 ? -0.533 10.438 11.156 1 88.69 109 PHE B N 1
ATOM 2337 C CA . PHE B 1 109 ? 0.233 11.125 10.117 1 88.69 109 PHE B CA 1
ATOM 2338 C C . PHE B 1 109 ? 1.474 11.781 10.711 1 88.69 109 PHE B C 1
ATOM 2340 O O . PHE B 1 109 ? 1.705 12.977 10.508 1 88.69 109 PHE B O 1
ATOM 2347 N N . GLN B 1 110 ? 2.211 10.953 11.336 1 88.94 110 GLN B N 1
ATOM 2348 C CA . GLN B 1 110 ? 3.41 11.438 12.016 1 88.94 110 GLN B CA 1
ATOM 2349 C C . GLN B 1 110 ? 4.383 12.078 11.031 1 88.94 110 GLN B C 1
ATOM 2351 O O . GLN B 1 110 ? 4.965 13.125 11.32 1 88.94 110 GLN B O 1
ATOM 2356 N N . PHE B 1 111 ? 4.496 11.469 9.93 1 93.5 111 PHE B N 1
ATOM 2357 C CA . PHE B 1 111 ? 5.398 11.992 8.914 1 93.5 111 PHE B CA 1
ATOM 2358 C C . PHE B 1 111 ? 4.988 13.406 8.508 1 93.5 111 PHE B C 1
ATOM 2360 O O . PHE B 1 111 ? 5.836 14.273 8.32 1 93.5 111 PHE B O 1
ATOM 2367 N N . VAL B 1 112 ? 3.744 13.625 8.305 1 93.94 112 VAL B N 1
ATOM 2368 C CA . VAL B 1 112 ? 3.238 14.938 7.91 1 93.94 112 VAL B CA 1
ATOM 2369 C C . VAL B 1 112 ? 3.537 15.953 9.008 1 93.94 112 VAL B C 1
ATOM 2371 O O . VAL B 1 112 ? 4.016 17.062 8.727 1 93.94 112 VAL B O 1
ATOM 2374 N N . GLU B 1 113 ? 3.268 15.586 10.242 1 93.25 113 GLU B N 1
ATOM 2375 C CA . GLU B 1 113 ? 3.539 16.469 11.375 1 93.25 113 GLU B CA 1
ATOM 2376 C C . GLU B 1 113 ? 5.012 16.859 11.422 1 93.25 113 GLU B C 1
ATOM 2378 O O . GLU B 1 113 ? 5.336 18.047 11.555 1 93.25 113 GLU B O 1
ATOM 2383 N N . GLU B 1 114 ? 5.832 15.891 11.305 1 94 114 GLU B N 1
ATOM 2384 C CA . GLU B 1 114 ? 7.27 16.141 11.352 1 94 114 GLU B CA 1
ATOM 2385 C C . GLU B 1 114 ? 7.699 17.062 10.203 1 94 114 GLU B C 1
ATOM 2387 O O . GLU B 1 114 ? 8.539 17.938 10.383 1 94 114 GLU B O 1
ATOM 2392 N N . SER B 1 115 ? 7.141 16.828 9.102 1 95.31 115 SER B N 1
ATOM 2393 C CA . SER B 1 115 ? 7.477 17.641 7.934 1 95.31 115 SER B CA 1
ATOM 2394 C C . SER B 1 115 ? 7.008 19.078 8.109 1 95.31 115 SER B C 1
ATOM 2396 O O . SER B 1 115 ? 7.715 20.016 7.73 1 95.31 115 SER B O 1
ATOM 2398 N N . CYS B 1 116 ? 5.875 19.25 8.617 1 95.06 116 CYS B N 1
ATOM 2399 C CA . CYS B 1 116 ? 5.375 20.594 8.891 1 95.06 116 CYS B CA 1
ATOM 2400 C C . CYS B 1 116 ? 6.262 21.312 9.898 1 95.06 116 CYS B C 1
ATOM 2402 O O . CYS B 1 116 ? 6.566 22.5 9.734 1 95.06 116 CYS B O 1
ATOM 2404 N N . CYS B 1 117 ? 6.684 20.562 10.945 1 94.69 117 CYS B N 1
ATOM 2405 C CA . CYS B 1 117 ? 7.594 21.141 11.93 1 94.69 117 CYS B CA 1
ATOM 2406 C C . CYS B 1 117 ? 8.891 21.594 11.266 1 94.69 117 CYS B C 1
ATOM 2408 O O . CYS B 1 117 ? 9.391 22.688 11.547 1 94.69 117 CYS B O 1
ATOM 2410 N N . ASN B 1 118 ? 9.367 20.766 10.43 1 95.12 118 ASN B N 1
ATOM 2411 C CA . ASN B 1 118 ? 10.594 21.109 9.711 1 95.12 118 ASN B CA 1
ATOM 2412 C C . ASN B 1 118 ? 10.398 22.344 8.828 1 95.12 118 ASN B C 1
ATOM 2414 O O . ASN B 1 118 ? 11.281 23.188 8.742 1 95.12 118 ASN B O 1
ATOM 2418 N N . PHE B 1 119 ? 9.328 22.406 8.172 1 95.94 119 PHE B N 1
ATOM 2419 C CA . PHE B 1 119 ? 8.992 23.547 7.324 1 95.94 119 PHE B CA 1
ATOM 2420 C C . PHE B 1 119 ? 8.984 24.844 8.133 1 95.94 119 PHE B C 1
ATOM 2422 O O . PHE B 1 119 ? 9.562 25.844 7.707 1 95.94 119 PHE B O 1
ATOM 2429 N N . LEU B 1 120 ? 8.328 24.828 9.297 1 94.56 120 LEU B N 1
ATOM 2430 C CA . LEU B 1 120 ? 8.25 26 10.164 1 94.56 120 LEU B CA 1
ATOM 2431 C C . LEU B 1 120 ? 9.625 26.359 10.719 1 94.56 120 LEU B C 1
ATOM 2433 O O . LEU B 1 120 ? 9.977 27.547 10.797 1 94.56 120 LEU B O 1
ATOM 2437 N N . ARG B 1 121 ? 10.352 25.328 11.086 1 94.31 121 ARG B N 1
ATOM 2438 C CA . ARG B 1 121 ? 11.695 25.516 11.625 1 94.31 121 ARG B CA 1
ATOM 2439 C C . ARG B 1 121 ? 12.594 26.234 10.617 1 94.31 121 ARG B C 1
ATOM 2441 O O . ARG B 1 121 ? 13.297 27.188 10.969 1 94.31 121 ARG B O 1
ATOM 2448 N N . LEU B 1 122 ? 12.516 25.797 9.383 1 92.94 122 LEU B N 1
ATOM 2449 C CA . LEU B 1 122 ? 13.359 26.359 8.328 1 92.94 122 LEU B CA 1
ATOM 2450 C C . LEU B 1 122 ? 12.914 27.781 7.984 1 92.94 122 LEU B C 1
ATOM 2452 O O . LEU B 1 122 ? 13.719 28.594 7.508 1 92.94 122 LEU B O 1
ATOM 2456 N N . GLY B 1 123 ? 11.688 28.109 8.258 1 92 123 GLY B N 1
ATOM 2457 C CA . GLY B 1 123 ? 11.148 29.406 7.906 1 92 123 GLY B CA 1
ATOM 2458 C C . GLY B 1 123 ? 11.109 30.375 9.078 1 92 123 GLY B C 1
ATOM 2459 O O . GLY B 1 123 ? 10.445 31.406 9.016 1 92 123 GLY B O 1
ATOM 2460 N N . LEU B 1 124 ? 11.781 30.047 10.125 1 92.62 124 LEU B N 1
ATOM 2461 C CA . LEU B 1 124 ? 11.773 30.875 11.32 1 92.62 124 LEU B CA 1
ATOM 2462 C C . LEU B 1 124 ? 12.352 32.25 11.023 1 92.62 124 LEU B C 1
ATOM 2464 O O . LEU B 1 124 ? 13.438 32.375 10.445 1 92.62 124 LEU B O 1
ATOM 2468 N N . LYS B 1 125 ? 11.609 33.312 11.312 1 91.38 125 LYS B N 1
ATOM 2469 C CA . LYS B 1 125 ? 12 34.719 11.219 1 91.38 125 LYS B CA 1
ATOM 2470 C C . LYS B 1 125 ? 11.609 35.469 12.477 1 91.38 125 LYS B C 1
ATOM 2472 O O . LYS B 1 125 ? 10.828 34.969 13.289 1 91.38 125 LYS B O 1
ATOM 2477 N N . GLU B 1 126 ? 12.164 36.594 12.586 1 88.25 126 GLU B N 1
ATOM 2478 C CA . GLU B 1 126 ? 11.859 37.469 13.734 1 88.25 126 GLU B CA 1
ATOM 2479 C C . GLU B 1 126 ? 10.375 37.812 13.773 1 88.25 126 GLU B C 1
ATOM 2481 O O . GLU B 1 126 ? 9.797 37.938 14.852 1 88.25 126 GLU B O 1
ATOM 2486 N N . THR B 1 127 ? 9.797 37.906 12.633 1 86.75 127 THR B N 1
ATOM 2487 C CA . THR B 1 127 ? 8.422 38.406 12.531 1 86.75 127 THR B CA 1
ATOM 2488 C C . THR B 1 127 ? 7.43 37.281 12.789 1 86.75 127 THR B C 1
ATOM 2490 O O . THR B 1 127 ? 6.246 37.531 13.031 1 86.75 127 THR B O 1
ATOM 2493 N N . ASN B 1 128 ? 7.875 36 12.82 1 89.5 128 ASN B N 1
ATOM 2494 C CA . ASN B 1 128 ? 6.902 34.906 12.953 1 89.5 128 ASN B CA 1
ATOM 2495 C C . ASN B 1 128 ? 7.266 33.969 14.102 1 89.5 128 ASN B C 1
ATOM 2497 O O . ASN B 1 128 ? 6.52 33.031 14.406 1 89.5 128 ASN B O 1
ATOM 2501 N N . ALA B 1 129 ? 8.367 34.188 14.773 1 89.19 129 ALA B N 1
ATOM 2502 C CA . ALA B 1 129 ? 8.914 33.312 15.789 1 89.19 129 ALA B CA 1
ATOM 2503 C C . ALA B 1 129 ? 7.926 33.094 16.938 1 89.19 129 ALA B C 1
ATOM 2505 O O . ALA B 1 129 ? 7.738 31.984 17.406 1 89.19 129 ALA B O 1
ATOM 2506 N N . VAL B 1 130 ? 7.277 34.125 17.312 1 84.88 130 VAL B N 1
ATOM 2507 C CA . VAL B 1 130 ? 6.348 34.062 18.422 1 84.88 130 VAL B CA 1
ATOM 2508 C C . VAL B 1 130 ? 5.133 33.219 18.031 1 84.88 130 VAL B C 1
ATOM 2510 O O . VAL B 1 130 ? 4.676 32.375 18.812 1 84.88 130 VAL B O 1
ATOM 2513 N N . ASP B 1 131 ? 4.668 33.469 16.875 1 87.19 131 ASP B N 1
ATOM 2514 C CA . ASP B 1 131 ? 3.533 32.688 16.375 1 87.19 131 ASP B CA 1
ATOM 2515 C C . ASP B 1 131 ? 3.879 31.203 16.281 1 87.19 131 ASP B C 1
ATOM 2517 O O . ASP B 1 131 ? 3.072 30.344 16.656 1 87.19 131 ASP B O 1
ATOM 2521 N N . ILE B 1 132 ? 5.02 30.891 15.789 1 91.75 132 ILE B N 1
ATOM 2522 C CA . ILE B 1 132 ? 5.461 29.516 15.641 1 91.75 132 ILE B CA 1
ATOM 2523 C C . ILE B 1 132 ? 5.602 28.859 17.016 1 91.75 132 ILE B C 1
ATOM 2525 O O . ILE B 1 132 ? 5.258 27.688 17.188 1 91.75 132 ILE B O 1
ATOM 2529 N N . MET B 1 133 ? 6.07 29.625 17.969 1 89.25 133 MET B N 1
ATOM 2530 C CA . MET B 1 133 ? 6.16 29.109 19.328 1 89.25 133 MET B CA 1
ATOM 2531 C C . MET B 1 133 ? 4.781 28.75 19.859 1 89.25 133 MET B C 1
ATOM 2533 O O . MET B 1 133 ? 4.617 27.703 20.5 1 89.25 133 MET B O 1
ATOM 2537 N N . ARG B 1 134 ? 3.852 29.594 19.656 1 86.94 134 ARG B N 1
ATOM 2538 C CA . ARG B 1 134 ? 2.482 29.328 20.094 1 86.94 134 ARG B CA 1
ATOM 2539 C C . ARG B 1 134 ? 1.935 28.062 19.438 1 86.94 134 ARG B C 1
ATOM 2541 O O . ARG B 1 134 ? 1.27 27.266 20.094 1 86.94 134 ARG B O 1
ATOM 2548 N N . ILE B 1 135 ? 2.23 27.922 18.203 1 89.25 135 ILE B N 1
ATOM 2549 C CA . ILE B 1 135 ? 1.794 26.734 17.453 1 89.25 135 ILE B CA 1
ATOM 2550 C C . ILE B 1 135 ? 2.418 25.484 18.062 1 89.25 135 ILE B C 1
ATOM 2552 O O . ILE B 1 135 ? 1.724 24.5 18.312 1 89.25 135 ILE B O 1
ATOM 2556 N N . ALA B 1 136 ? 3.707 25.531 18.281 1 91.5 136 ALA B N 1
ATOM 2557 C CA . ALA B 1 136 ? 4.43 24.391 18.859 1 91.5 136 ALA B CA 1
ATOM 2558 C C . ALA B 1 136 ? 3.844 24 20.203 1 91.5 136 ALA B C 1
ATOM 2560 O O . ALA B 1 136 ? 3.719 22.797 20.5 1 91.5 136 ALA B O 1
ATOM 2561 N N . ASP B 1 137 ? 3.453 24.969 20.969 1 87.56 137 ASP B N 1
ATOM 2562 C CA . ASP B 1 137 ? 2.871 24.719 22.281 1 87.56 137 ASP B CA 1
ATOM 2563 C C . ASP B 1 137 ? 1.486 24.078 22.156 1 87.56 137 ASP B C 1
ATOM 2565 O O . ASP B 1 137 ? 1.158 23.141 22.875 1 87.56 137 ASP B O 1
ATOM 2569 N N . THR B 1 138 ? 0.741 24.625 21.266 1 87.44 138 THR B N 1
ATOM 2570 C CA . THR B 1 138 ? -0.637 24.203 21.078 1 87.44 138 THR B CA 1
ATOM 2571 C C . THR B 1 138 ? -0.688 22.719 20.672 1 87.44 138 THR B C 1
ATOM 2573 O O . THR B 1 138 ? -1.534 21.969 21.156 1 87.44 138 THR B O 1
ATOM 2576 N N . TYR B 1 139 ? 0.273 22.312 19.859 1 88.62 139 TYR B N 1
ATOM 2577 C CA . TYR B 1 139 ? 0.214 20.953 19.344 1 88.62 139 TYR B CA 1
ATOM 2578 C C . TYR B 1 139 ? 1.277 20.078 19.984 1 88.62 139 TYR B C 1
ATOM 2580 O O . TYR B 1 139 ? 1.562 18.984 19.5 1 88.62 139 TYR B O 1
ATOM 2588 N N . SER B 1 140 ? 1.911 20.594 21 1 88.69 140 SER B N 1
ATOM 2589 C CA . SER B 1 140 ? 2.881 19.859 21.812 1 88.69 140 SER B CA 1
ATOM 2590 C C . SER B 1 140 ? 4.023 19.328 20.953 1 88.69 140 SER B C 1
ATOM 2592 O O . SER B 1 140 ? 4.379 18.156 21.031 1 88.69 140 SER B O 1
ATOM 2594 N N . LEU B 1 141 ? 4.473 20.219 20.078 1 91.25 141 LEU B N 1
ATOM 2595 C CA . LEU B 1 141 ? 5.641 19.891 19.266 1 91.25 141 LEU B CA 1
ATOM 2596 C C . LEU B 1 141 ? 6.93 20.234 20 1 91.25 141 LEU B C 1
ATOM 2598 O O . LEU B 1 141 ? 7.492 21.312 19.812 1 91.25 141 LEU B O 1
ATOM 2602 N N . GLN B 1 142 ? 7.445 19.359 20.719 1 91.5 142 GLN B N 1
ATOM 2603 C CA . GLN B 1 142 ? 8.492 19.609 21.719 1 91.5 142 GLN B CA 1
ATOM 2604 C C . GLN B 1 142 ? 9.773 20.094 21.047 1 91.5 142 GLN B C 1
ATOM 2606 O O . GLN B 1 142 ? 10.359 21.094 21.469 1 91.5 142 GLN B O 1
ATOM 2611 N N . GLU B 1 143 ? 10.172 19.422 20.078 1 92.56 143 GLU B N 1
ATOM 2612 C CA . GLU B 1 143 ? 11.422 19.797 19.438 1 92.56 143 GLU B CA 1
ATOM 2613 C C . GLU B 1 143 ? 11.32 21.172 18.781 1 92.56 143 GLU B C 1
ATOM 2615 O O . GLU B 1 143 ? 12.242 21.984 18.875 1 92.56 143 GLU B O 1
ATOM 2620 N N . LEU B 1 144 ? 10.266 21.406 18.125 1 93.88 144 LEU B N 1
ATOM 2621 C CA . LEU B 1 144 ? 10.055 22.703 17.5 1 93.88 144 LEU B CA 1
ATOM 2622 C C . LEU B 1 144 ? 9.992 23.797 18.562 1 93.88 144 LEU B C 1
ATOM 2624 O O . LEU B 1 144 ? 10.516 24.906 18.359 1 93.88 144 LEU B O 1
ATOM 2628 N N . LYS B 1 145 ? 9.367 23.484 19.656 1 91.62 145 LYS B N 1
ATOM 2629 C CA . LYS B 1 145 ? 9.289 24.438 20.766 1 91.62 145 LYS B CA 1
ATOM 2630 C C . LYS B 1 145 ? 10.68 24.797 21.281 1 91.62 145 LYS B C 1
ATOM 2632 O O . LYS B 1 145 ? 10.984 25.984 21.484 1 91.62 145 LYS B O 1
ATOM 2637 N N . LYS B 1 146 ? 11.422 23.812 21.422 1 91.94 146 LYS B N 1
ATOM 2638 C CA . LYS B 1 146 ? 12.781 24.031 21.875 1 91.94 146 LYS B CA 1
ATOM 2639 C C . LYS B 1 146 ? 13.57 24.906 20.906 1 91.94 146 LYS B C 1
ATOM 2641 O O . LYS B 1 146 ? 14.234 25.859 21.312 1 91.94 146 LYS B O 1
ATOM 2646 N N . ASP B 1 147 ? 13.5 24.578 19.656 1 93.19 147 ASP B N 1
ATOM 2647 C CA . ASP B 1 147 ? 14.219 25.312 18.625 1 93.19 147 ASP B CA 1
ATOM 2648 C C . ASP B 1 147 ? 13.734 26.766 18.547 1 93.19 147 ASP B C 1
ATOM 2650 O O . ASP B 1 147 ? 14.531 27.688 18.391 1 93.19 147 ASP B O 1
ATOM 2654 N N . THR B 1 148 ? 12.508 26.938 18.594 1 91.56 148 THR B N 1
ATOM 2655 C CA . THR B 1 148 ? 11.922 28.281 18.5 1 91.56 148 THR B CA 1
ATOM 2656 C C . THR B 1 148 ? 12.297 29.109 19.719 1 91.56 148 THR B C 1
ATOM 2658 O O . THR B 1 148 ? 12.57 30.312 19.594 1 91.56 148 THR B O 1
ATOM 2661 N N . LYS B 1 149 ? 12.25 28.469 20.844 1 88.06 149 LYS B N 1
ATOM 2662 C CA . LYS B 1 149 ? 12.664 29.156 22.062 1 88.06 149 LYS B CA 1
ATOM 2663 C C . LYS B 1 149 ? 14.109 29.656 21.953 1 88.06 149 LYS B C 1
ATOM 2665 O O . LYS B 1 149 ? 14.406 30.797 22.281 1 88.06 149 LYS B O 1
ATOM 2670 N N . LYS B 1 150 ? 14.906 28.766 21.547 1 90.31 150 LYS B N 1
ATOM 2671 C CA . LYS B 1 150 ? 16.312 29.141 21.344 1 90.31 150 LYS B CA 1
ATOM 2672 C C . LYS B 1 150 ? 16.438 30.312 20.375 1 90.31 150 LYS B C 1
ATOM 2674 O O . LYS B 1 150 ? 17.234 31.219 20.609 1 90.31 150 LYS B O 1
ATOM 2679 N N . TYR B 1 151 ? 15.719 30.25 19.344 1 90.94 151 TYR B N 1
ATOM 2680 C CA . TYR B 1 151 ? 15.75 31.312 18.344 1 90.94 151 TYR B CA 1
ATOM 2681 C C . TYR B 1 151 ? 15.297 32.656 18.953 1 90.94 151 TYR B C 1
ATOM 2683 O O . TYR B 1 151 ? 15.906 33.688 18.703 1 90.94 151 TYR B O 1
ATOM 2691 N N . ILE B 1 152 ? 14.234 32.656 19.656 1 85.94 152 ILE B N 1
ATOM 2692 C CA . ILE B 1 152 ? 13.672 33.844 20.266 1 85.94 152 ILE B CA 1
ATOM 2693 C C . ILE B 1 152 ? 14.68 34.438 21.25 1 85.94 152 ILE B C 1
ATOM 2695 O O . ILE B 1 152 ? 14.875 35.656 21.281 1 85.94 152 ILE B O 1
ATOM 2699 N N . LEU B 1 153 ? 15.305 33.5 21.969 1 83.69 153 LEU B N 1
ATOM 2700 C CA . LEU B 1 153 ? 16.297 33.969 22.938 1 83.69 153 LEU B CA 1
ATOM 2701 C C . LEU B 1 153 ? 17.469 34.625 22.25 1 83.69 153 LEU B C 1
ATOM 2703 O O . LEU B 1 153 ? 17.969 35.656 22.688 1 83.69 153 LEU B O 1
ATOM 2707 N N . ARG B 1 154 ? 17.906 34.031 21.219 1 87.75 154 ARG B N 1
ATOM 2708 C CA . ARG B 1 154 ? 19.062 34.531 20.469 1 87.75 154 ARG B CA 1
ATOM 2709 C C . ARG B 1 154 ? 18.75 35.844 19.781 1 87.75 154 ARG B C 1
ATOM 2711 O O . ARG B 1 154 ? 19.625 36.719 19.641 1 87.75 154 ARG B O 1
ATOM 2718 N N . ASN B 1 155 ? 17.484 36.094 19.438 1 86.81 155 ASN B N 1
ATOM 2719 C CA . ASN B 1 155 ? 17.109 37.281 18.703 1 86.81 155 ASN B CA 1
ATOM 2720 C C . ASN B 1 155 ? 16.109 38.125 19.484 1 86.81 155 ASN B C 1
ATOM 2722 O O . ASN B 1 155 ? 15.258 38.781 18.891 1 86.81 155 ASN B O 1
ATOM 2726 N N . PHE B 1 156 ? 16.219 38.062 20.719 1 80.12 156 PHE B N 1
ATOM 2727 C CA . PHE B 1 156 ? 15.219 38.625 21.625 1 80.12 156 PHE B CA 1
ATOM 2728 C C . PHE B 1 156 ? 15.039 40.125 21.375 1 80.12 156 PHE B C 1
ATOM 2730 O O . PHE B 1 156 ? 13.906 40.594 21.281 1 80.12 156 PHE B O 1
ATOM 2737 N N . ILE B 1 157 ? 16.109 40.844 21.219 1 76.38 157 ILE B N 1
ATOM 2738 C CA . ILE B 1 157 ? 16.062 42.281 21.078 1 76.38 157 ILE B CA 1
ATOM 2739 C C . ILE B 1 157 ? 15.328 42.656 19.797 1 76.38 157 ILE B C 1
ATOM 2741 O O . ILE B 1 157 ? 14.461 43.531 19.797 1 76.38 157 ILE B O 1
ATOM 2745 N N . LYS B 1 158 ? 15.602 41.969 18.812 1 82.44 158 LYS B N 1
ATOM 2746 C CA . LYS B 1 158 ? 14.992 42.219 17.516 1 82.44 158 LYS B CA 1
ATOM 2747 C C . LYS B 1 158 ? 13.508 41.844 17.531 1 82.44 158 LYS B C 1
ATOM 2749 O O . LYS B 1 158 ? 12.688 42.531 16.906 1 82.44 158 LYS B O 1
ATOM 2754 N N . ILE B 1 159 ? 13.102 40.906 18.203 1 79.88 159 ILE B N 1
ATOM 2755 C CA . ILE B 1 159 ? 11.734 40.406 18.25 1 79.88 159 ILE B CA 1
ATOM 2756 C C . ILE B 1 159 ? 10.867 41.344 19.078 1 79.88 159 ILE B C 1
ATOM 2758 O O . ILE B 1 159 ? 9.703 41.562 18.75 1 79.88 159 ILE B O 1
ATOM 2762 N N . LEU B 1 160 ? 11.5 41.906 20.172 1 72.75 160 LEU B N 1
ATOM 2763 C CA . LEU B 1 160 ? 10.797 42.875 21 1 72.75 160 LEU B CA 1
ATOM 2764 C C . LEU B 1 160 ? 10.398 44.094 20.188 1 72.75 160 LEU B C 1
ATOM 2766 O O . LEU B 1 160 ? 9.391 44.75 20.469 1 72.75 160 LEU B O 1
ATOM 2770 N N . ASP B 1 161 ? 11.172 44.344 19.281 1 71.81 161 ASP B N 1
ATOM 2771 C CA . ASP B 1 161 ? 10.945 45.531 18.469 1 71.81 161 ASP B CA 1
ATOM 2772 C C . ASP B 1 161 ? 9.875 45.281 17.406 1 71.81 161 ASP B C 1
ATOM 2774 O O . ASP B 1 161 ? 9.414 46.219 16.75 1 71.81 161 ASP B O 1
ATOM 2778 N N . THR B 1 162 ? 9.578 44.062 17.359 1 67.25 162 THR B N 1
ATOM 2779 C CA . THR B 1 162 ? 8.562 43.75 16.375 1 67.25 162 THR B CA 1
ATOM 2780 C C . THR B 1 162 ? 7.164 43.906 16.953 1 67.25 162 THR B C 1
ATOM 2782 O O . THR B 1 162 ? 6.992 43.844 18.172 1 67.25 162 THR B O 1
ATOM 2785 N N . GLU B 1 163 ? 6.254 44.406 16.25 1 65.19 163 GLU B N 1
ATOM 2786 C CA . GLU B 1 163 ? 4.859 44.562 16.672 1 65.19 163 GLU B CA 1
ATOM 2787 C C . GLU B 1 163 ? 4.305 43.219 17.172 1 65.19 163 GLU B C 1
ATOM 2789 O O . GLU B 1 163 ? 3.258 43.188 17.828 1 65.19 163 GLU B O 1
ATOM 2794 N N . HIS B 1 164 ? 5.035 42.219 17.031 1 61.09 164 HIS B N 1
ATOM 2795 C CA . HIS B 1 164 ? 4.5 40.906 17.312 1 61.09 164 HIS B CA 1
ATOM 2796 C C . HIS B 1 164 ? 4.867 40.438 18.719 1 61.09 164 HIS B C 1
ATOM 2798 O O . HIS B 1 164 ? 4.441 39.375 19.172 1 61.09 164 HIS B O 1
ATOM 2804 N N . PHE B 1 165 ? 5.637 41.25 19.469 1 62.44 165 PHE B N 1
ATOM 2805 C CA . PHE B 1 165 ? 6.07 40.875 20.812 1 62.44 165 PHE B CA 1
ATOM 2806 C C . PHE B 1 165 ? 4.883 40.812 21.766 1 62.44 165 PHE B C 1
ATOM 2808 O O . PHE B 1 165 ? 4.867 39.969 22.688 1 62.44 165 PHE B O 1
ATOM 2815 N N . ILE B 1 166 ? 3.994 41.562 21.453 1 59.81 166 ILE B N 1
ATOM 2816 C CA . ILE B 1 166 ? 2.867 41.656 22.375 1 59.81 166 ILE B CA 1
ATOM 2817 C C . ILE B 1 166 ? 2.143 40.312 22.438 1 59.81 166 ILE B C 1
ATOM 2819 O O . ILE B 1 166 ? 1.574 39.938 23.469 1 59.81 166 ILE B O 1
ATOM 2823 N N . GLY B 1 167 ? 2.311 39.531 21.516 1 59 167 GLY B N 1
ATOM 2824 C CA . GLY B 1 167 ? 1.553 38.281 21.484 1 59 167 GLY B CA 1
ATOM 2825 C C . GLY B 1 167 ? 2.266 37.125 22.172 1 59 167 GLY B C 1
ATOM 2826 O O . GLY B 1 167 ? 1.827 35.969 22.078 1 59 167 GLY B O 1
ATOM 2827 N N . VAL B 1 168 ? 3.332 37.375 22.75 1 62.28 168 VAL B N 1
ATOM 2828 C CA . VAL B 1 168 ? 4.105 36.312 23.391 1 62.28 168 VAL B CA 1
ATOM 2829 C C . VAL B 1 168 ? 3.412 35.875 24.688 1 62.28 168 VAL B C 1
ATOM 2831 O O . VAL B 1 168 ? 3.135 36.719 25.547 1 62.28 168 VAL B O 1
ATOM 2834 N N . PRO B 1 169 ? 2.93 34.688 24.672 1 59.88 169 PRO B N 1
ATOM 2835 C CA . PRO B 1 169 ? 2.354 34.25 25.938 1 59.88 169 PRO B CA 1
ATOM 2836 C C . PRO B 1 169 ? 3.283 34.5 27.125 1 59.88 169 PRO B C 1
ATOM 2838 O O . PRO B 1 169 ? 4.5 34.344 27.016 1 59.88 169 PRO B O 1
ATOM 2841 N N . VAL B 1 170 ? 2.672 35.062 28.203 1 60.59 170 VAL B N 1
ATOM 2842 C CA . VAL B 1 170 ? 3.365 35.438 29.438 1 60.59 170 VAL B CA 1
ATOM 2843 C C . VAL B 1 170 ? 4.227 34.25 29.906 1 60.59 170 VAL B C 1
ATOM 2845 O O . VAL B 1 170 ? 5.312 34.469 30.453 1 60.59 170 VAL B O 1
ATOM 2848 N N . THR B 1 171 ? 3.697 33.094 29.641 1 60.19 171 THR B N 1
ATOM 2849 C CA . THR B 1 171 ? 4.438 31.922 30.094 1 60.19 171 THR B CA 1
ATOM 2850 C C . THR B 1 171 ? 5.77 31.812 29.359 1 60.19 171 THR B C 1
ATOM 2852 O O . THR B 1 171 ? 6.785 31.438 29.953 1 60.19 171 THR B O 1
ATOM 2855 N N . VAL B 1 172 ? 5.652 32.156 28.125 1 61.84 172 VAL B N 1
ATOM 2856 C CA . VAL B 1 172 ? 6.879 32.094 27.344 1 61.84 172 VAL B CA 1
ATOM 2857 C C . VAL B 1 172 ? 7.816 33.219 27.75 1 61.84 172 VAL B C 1
ATOM 2859 O O . VAL B 1 172 ? 9.023 33.031 27.875 1 61.84 172 VAL B O 1
ATOM 2862 N N . LEU B 1 173 ? 7.188 34.375 27.969 1 64.06 173 LEU B N 1
ATOM 2863 C CA . LEU B 1 173 ? 7.973 35.5 28.422 1 64.06 173 LEU B CA 1
ATOM 2864 C C . LEU B 1 173 ? 8.641 35.188 29.766 1 64.06 173 LEU B C 1
ATOM 2866 O O . LEU B 1 173 ? 9.812 35.531 29.953 1 64.06 173 LEU B O 1
ATOM 2870 N N . ALA B 1 174 ? 7.82 34.562 30.531 1 62.53 174 ALA B N 1
ATOM 2871 C CA . ALA B 1 174 ? 8.336 34.219 31.859 1 62.53 174 ALA B CA 1
ATOM 2872 C C . ALA B 1 174 ? 9.5 33.25 31.75 1 62.53 174 ALA B C 1
ATOM 2874 O O . ALA B 1 174 ? 10.492 33.375 32.469 1 62.53 174 ALA B O 1
ATOM 2875 N N . GLU B 1 175 ? 9.32 32.344 30.922 1 63.62 175 GLU B N 1
ATOM 2876 C CA . GLU B 1 175 ? 10.375 31.359 30.734 1 63.62 175 GLU B CA 1
ATOM 2877 C C . GLU B 1 175 ? 11.625 31.984 30.141 1 63.62 175 GLU B C 1
ATOM 2879 O O . GLU B 1 175 ? 12.75 31.641 30.516 1 63.62 175 GLU B O 1
ATOM 2884 N N . LEU B 1 176 ? 11.367 32.812 29.281 1 62.12 176 LEU B N 1
ATOM 2885 C CA . LEU B 1 176 ? 12.461 33.531 28.625 1 62.12 176 LEU B CA 1
ATOM 2886 C C . LEU B 1 176 ? 13.188 34.438 29.625 1 62.12 176 LEU B C 1
ATOM 2888 O O . LEU B 1 176 ? 14.422 34.5 29.625 1 62.12 176 LEU B O 1
ATOM 2892 N N . ILE B 1 177 ? 12.344 35.094 30.438 1 61.31 177 ILE B N 1
ATOM 2893 C CA . ILE B 1 177 ? 12.898 35.938 31.469 1 61.31 177 ILE B CA 1
ATOM 2894 C C . ILE B 1 177 ? 13.648 35.125 32.5 1 61.31 177 ILE B C 1
ATOM 2896 O O . ILE B 1 177 ? 14.734 35.5 32.938 1 61.31 177 ILE B O 1
ATOM 2900 N N . SER B 1 178 ? 13.031 34.062 32.719 1 59.25 178 SER B N 1
ATOM 2901 C CA . SER B 1 178 ? 13.688 33.219 33.688 1 59.25 178 SER B CA 1
ATOM 2902 C C . SER B 1 178 ? 14.992 32.656 33.156 1 59.25 178 SER B C 1
ATOM 2904 O O . SER B 1 178 ? 15.977 32.5 33.875 1 59.25 178 SER B O 1
ATOM 2906 N N . GLU B 1 179 ? 15.008 32.344 31.953 1 56.88 179 GLU B N 1
ATOM 2907 C CA . GLU B 1 179 ? 16.234 31.844 31.328 1 56.88 179 GLU B CA 1
ATOM 2908 C C . GLU B 1 179 ? 17.234 32.969 31.094 1 56.88 179 GLU B C 1
ATOM 2910 O O . GLU B 1 179 ? 18.438 32.75 31.219 1 56.88 179 GLU B O 1
ATOM 2915 N N . ASP B 1 180 ? 16.812 34.094 30.703 1 53.94 180 ASP B N 1
ATOM 2916 C CA . ASP B 1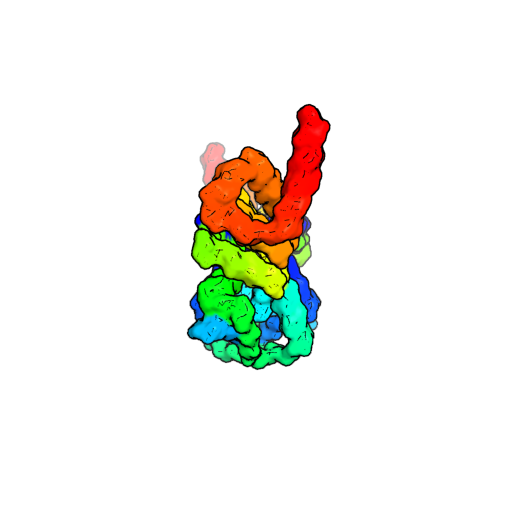 180 ? 17.688 35.281 30.625 1 53.94 180 ASP B CA 1
ATOM 2917 C C . ASP B 1 180 ? 18.172 35.688 32 1 53.94 180 ASP B C 1
ATOM 2919 O O . ASP B 1 180 ? 19.312 36.125 32.156 1 53.94 180 ASP B O 1
ATOM 2923 N N . SER B 1 181 ? 17.234 35.75 32.906 1 50.62 181 SER B N 1
ATOM 2924 C CA . SER B 1 181 ? 17.719 36 34.25 1 50.62 181 SER B CA 1
ATOM 2925 C C . SER B 1 181 ? 18.859 35.062 34.625 1 50.62 181 SER B C 1
ATOM 2927 O O . SER B 1 181 ? 19.734 35.438 35.438 1 50.62 181 SER B O 1
ATOM 2929 N N . LEU B 1 182 ? 18.797 33.969 34.125 1 48.19 182 LEU B N 1
ATOM 2930 C CA . LEU B 1 182 ? 19.953 33.094 34.281 1 48.19 182 LEU B CA 1
ATOM 2931 C C . LEU B 1 182 ? 21.125 33.562 33.406 1 48.19 182 LEU B C 1
ATOM 2933 O O . LEU B 1 182 ? 22.281 33.469 33.812 1 48.19 182 LEU B O 1
ATOM 2937 N N . LEU B 1 183 ? 20.797 34.125 32.25 1 48.03 183 LEU B N 1
ATOM 2938 C CA . LEU B 1 183 ? 21.875 34.625 31.406 1 48.03 183 LEU B CA 1
ATOM 2939 C C . LEU B 1 183 ? 22.391 35.969 31.922 1 48.03 183 LEU B C 1
ATOM 2941 O O . LEU B 1 183 ? 23.578 36.281 31.766 1 48.03 183 LEU B O 1
ATOM 2945 N N . VAL B 1 184 ? 21.594 36.938 32.531 1 49.44 184 VAL B N 1
ATOM 2946 C CA . VAL B 1 184 ? 22.062 38.188 33.094 1 49.44 184 VAL B CA 1
ATOM 2947 C C . VAL B 1 184 ? 22.828 37.906 34.406 1 49.44 184 VAL B C 1
ATOM 2949 O O . VAL B 1 184 ? 23.828 38.562 34.688 1 49.44 184 VAL B O 1
ATOM 2952 N N . VAL B 1 185 ? 22.406 37 35.156 1 46.28 185 VAL B N 1
ATOM 2953 C CA . VAL B 1 185 ? 23.141 36.781 36.375 1 46.28 185 VAL B CA 1
ATOM 2954 C C . VAL B 1 185 ? 24.531 36.188 36.062 1 46.28 185 VAL B C 1
ATOM 2956 O O . VAL B 1 185 ? 25.406 36.188 36.906 1 46.28 185 VAL B O 1
ATOM 2959 N N . GLN B 1 186 ? 24.625 35.5 35 1 43.62 186 GLN B N 1
ATOM 2960 C CA . GLN B 1 186 ? 25.953 34.938 34.75 1 43.62 186 GLN B CA 1
ATOM 2961 C C . GLN B 1 186 ? 26.875 36 34.156 1 43.62 186 GLN B C 1
ATOM 2963 O O . GLN B 1 186 ? 28.062 35.75 33.938 1 43.62 186 GLN B O 1
ATOM 2968 N N . GLU B 1 187 ? 26.391 37.188 33.906 1 42.12 187 GLU B N 1
ATOM 2969 C CA . GLU B 1 187 ? 27.375 38.219 33.688 1 42.12 187 GLU B CA 1
ATOM 2970 C C . GLU B 1 187 ? 27.766 38.906 35 1 42.12 187 GLU B C 1
ATOM 2972 O O . GLU B 1 187 ? 26.953 39 35.906 1 42.12 187 GLU B O 1
#